Protein AF-0000000077139829 (afdb_homodimer)

Nearest PDB structures (foldseek):
  1n5b-assembly2_C  TM=6.676E-01  e=3.998E-04  Yersinia enterocolitica
  1n5b-assembly1_A  TM=7.049E-01  e=7.240E-04  Yersinia enterocolitica
  1n5b-assembly3_B  TM=7.142E-01  e=1.391E-03  Yersinia enterocolitica
  1jya-assembly1_A  TM=6.668E-01  e=1.476E-03  Yersinia pseudotuberculosis
  6jnp-assembly1_E-2  TM=7.150E-01  e=3.598E-03  Pseudomonas aeruginosa

pLDDT: mean 88.35, std 18.53, range [31.77, 98.81]

Radius of gyration: 21.63 Å; Cα contacts (8 Å, |Δi|>4): 477; chains: 2; bounding box: 47×79×74 Å

InterPro domains:
  IPR019660 Putative sensory transduction regulator YbjN [PF10722] (28-136)

Organism: Leptospira biflexa serovar Patoc (strain Patoc 1 / ATCC 23582 / Paris) (NCBI:txid456481)

Secondary structure (DSSP, 8-state):
-----------------PPPBSS--HHHHHHHHHHTTPEEEEEETTEEEEEETTEEEEEEESTTSEEEEEEEE----S-HHHHHHHHHHH-SS-EEEE-TTS-EEEEEEEE-TT-B-HHHHHHHHHHHHHHHHHHHHHHHH--/-----------------PPPBSS--HHHHHHHHHHTTPEEEEEETTEEEEEETTEEEEEEESTTSEEEEEEEE----S-HHHHHHHHHHH-SS-EEEE-TTS-EEEEEEEE-TT-B-HHHHHHHHHHHHHHHHHHHHHHHH--

Foldseek 3Di:
DDPPDPPPPPPCPPPPPFDWDLFDDPVLLVVLCVVVPKAFDDDDDQWTWIDDDHFIWIWGDDRRQKIKIKGWDDAPDPPQQVLQVVCVVPDPQWGWDQDPVRIIMIMGMDGANVIDGSVRSSVSSVVVVVVVVVSVVSRVPPD/DDPPPPPPPPPCPPPPDFDWDLFDDPVLLVVLCVVVPKAFDDDDDQWTWIDDDHFIWIWGDDRRQKIKIKGWDDAPDDPQQVLQVVCVVPDPQWGWDQDPVRIIMIMGMDGANVIDGSVRSSVSSVVVVVVVVVSVVSRVPPD

Sequence (286 aa):
MSAQSPKGKESESASKSATLHHKVEKNLIKKLLVELGYQIISDEDKLLIVSYQDFRVGLVSGNDTSIQFYSSFNTDKKNKMELANKWNQKMRYSRSYMDAEGRLVLESDFDYSGGVSEEAIKEFLQKFQI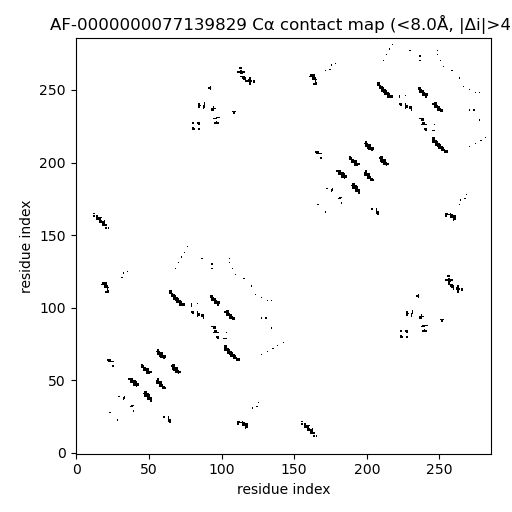LNSQFSTLLILAEMSAQSPKGKESESASKSATLHHKVEKNLIKKLLVELGYQIISDEDKLLIVSYQDFRVGLVSGNDTSIQFYSSFNTDKKNKMELANKWNQKMRYSRSYMDAEGRLVLESDFDYSGGVSEEAIKEFLQKFQILNSQFSTLLILAE

Solvent-accessible surface area (backbone atoms only — not comparable to full-atom values): 15971 Å² total; per-residue (Å²): 137,83,82,77,74,79,78,74,77,71,79,67,81,65,59,55,84,48,70,38,35,48,59,56,55,67,66,57,54,50,51,54,39,45,75,72,60,37,43,83,75,43,81,50,96,52,37,33,34,32,32,47,91,95,42,67,35,37,38,35,51,50,90,37,27,28,41,32,44,42,34,73,40,89,66,89,66,84,59,49,60,58,51,20,29,52,46,36,69,72,44,82,72,42,30,35,19,52,49,96,86,66,34,43,32,43,34,34,64,46,79,25,64,44,31,32,28,68,54,30,52,48,50,52,56,52,49,47,54,53,50,53,52,51,50,53,50,47,65,70,67,56,129,138,84,81,79,72,81,78,73,79,71,78,68,81,67,59,56,83,49,67,38,34,48,59,57,57,68,66,58,53,51,52,52,39,45,75,73,60,38,43,84,75,45,80,51,96,52,39,35,33,32,32,45,91,93,41,66,35,39,39,35,49,50,89,35,27,28,41,34,42,41,32,75,42,89,65,90,65,85,60,50,61,57,51,21,29,51,46,36,69,71,44,80,70,43,29,36,21,55,49,97,85,64,33,42,35,44,34,35,64,46,79,25,65,42,29,30,28,68,55,30,51,48,50,52,58,51,49,48,53,53,50,53,52,51,50,53,49,48,66,69,68,56,130

Structure (mmCIF, N/CA/C/O backbone):
data_AF-0000000077139829-model_v1
#
loop_
_entity.id
_entity.type
_entity.pdbx_description
1 polymer 'Bacterial sensory transduction regulator'
#
loop_
_atom_site.group_PDB
_atom_site.id
_atom_site.type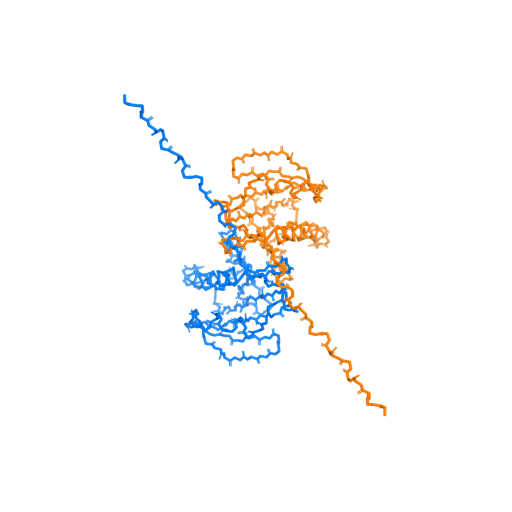_symbol
_atom_site.label_atom_id
_atom_site.label_alt_id
_atom_site.label_comp_id
_atom_site.label_asym_id
_atom_site.label_entity_id
_atom_site.label_seq_id
_atom_site.pdbx_PDB_ins_code
_atom_site.Cartn_x
_atom_site.Cartn_y
_atom_site.Cartn_z
_atom_site.occupancy
_atom_site.B_iso_or_equiv
_atom_site.auth_seq_id
_atom_site.auth_comp_id
_atom_site.auth_asym_id
_atom_site.auth_atom_id
_atom_site.pdbx_PDB_model_num
ATOM 1 N N . MET A 1 1 ? 11 55.531 -20.484 1 31.77 1 MET A N 1
ATOM 2 C CA . MET A 1 1 ? 9.859 54.906 -19.812 1 31.77 1 MET A CA 1
ATOM 3 C C . MET A 1 1 ? 10.164 53.469 -19.469 1 31.77 1 MET A C 1
ATOM 5 O O . MET A 1 1 ? 10.398 52.656 -20.359 1 31.77 1 MET A O 1
ATOM 9 N N . SER A 1 2 ? 10.789 53.125 -18.297 1 35.03 2 SER A N 1
ATOM 10 C CA . SER A 1 2 ? 11.523 51.969 -17.766 1 35.03 2 SER A CA 1
ATOM 11 C C . SER A 1 2 ? 10.586 50.812 -17.5 1 35.03 2 SER A C 1
ATOM 13 O O . SER A 1 2 ? 9.609 50.969 -16.766 1 35.03 2 SER A O 1
ATOM 15 N N . ALA A 1 3 ? 10.422 49.844 -18.438 1 43.09 3 ALA A N 1
ATOM 16 C CA . ALA A 1 3 ? 9.57 48.656 -18.391 1 43.09 3 ALA A CA 1
ATOM 17 C C . ALA A 1 3 ? 9.828 47.844 -17.141 1 43.09 3 ALA A C 1
ATOM 19 O O . ALA A 1 3 ? 10.969 47.438 -16.875 1 43.09 3 ALA A O 1
ATOM 20 N N . GLN A 1 4 ? 9.133 48.094 -15.945 1 37.88 4 GLN A N 1
ATOM 21 C CA . GLN A 1 4 ? 9.211 47.344 -14.688 1 37.88 4 GLN A CA 1
ATOM 22 C C . GLN A 1 4 ? 8.906 45.875 -14.898 1 37.88 4 GLN A C 1
ATOM 24 O O . GLN A 1 4 ? 7.918 45.5 -15.547 1 37.88 4 GLN A O 1
ATOM 29 N N . SER A 1 5 ? 9.961 45.031 -14.891 1 40.59 5 SER A N 1
ATOM 30 C CA . SER A 1 5 ? 10 43.594 -15.102 1 40.59 5 SER A CA 1
ATOM 31 C C . SER A 1 5 ? 8.984 42.875 -14.219 1 40.59 5 SER A C 1
ATOM 33 O O . SER A 1 5 ? 8.898 43.156 -13.016 1 40.59 5 SER A O 1
ATOM 35 N N . PRO A 1 6 ? 7.902 42.25 -14.797 1 37.91 6 PRO A N 1
ATOM 36 C CA . PRO A 1 6 ? 6.891 41.531 -14.016 1 37.91 6 PRO A CA 1
ATOM 37 C C . PRO A 1 6 ? 7.5 40.594 -12.977 1 37.91 6 PRO A C 1
ATOM 39 O O . PRO A 1 6 ? 8.508 39.938 -13.258 1 37.91 6 PRO A O 1
ATOM 42 N N . LYS A 1 7 ? 7.551 40.969 -11.656 1 39.19 7 LYS A N 1
ATOM 43 C CA . LYS A 1 7 ? 7.848 40.156 -10.477 1 39.19 7 LYS A CA 1
ATOM 44 C C . LYS A 1 7 ? 7.25 38.75 -10.602 1 39.19 7 LYS A C 1
ATOM 46 O O . LYS A 1 7 ? 6.062 38.625 -10.898 1 39.19 7 LYS A O 1
ATOM 51 N N . GLY A 1 8 ? 7.988 37.812 -11.102 1 32.66 8 GLY A N 1
ATOM 52 C CA . GLY A 1 8 ? 7.742 36.375 -11.18 1 32.66 8 GLY A CA 1
ATOM 53 C C . GLY A 1 8 ? 7.035 35.844 -9.953 1 32.66 8 GLY A C 1
ATOM 54 O O . GLY A 1 8 ? 7.441 36.094 -8.82 1 32.66 8 GLY A O 1
ATOM 55 N N . LYS A 1 9 ? 5.727 35.656 -10 1 34.84 9 LYS A N 1
ATOM 56 C CA . LYS A 1 9 ? 4.859 35 -9.016 1 34.84 9 LYS A CA 1
ATOM 57 C C . LYS A 1 9 ? 5.539 33.812 -8.391 1 34.84 9 LYS A C 1
ATOM 59 O O . LYS A 1 9 ? 5.895 32.844 -9.086 1 34.84 9 LYS A O 1
ATOM 64 N N . GLU A 1 10 ? 6.484 33.938 -7.395 1 34.75 10 GLU A N 1
ATOM 65 C CA . GLU A 1 10 ? 6.977 32.875 -6.527 1 34.75 10 GLU A CA 1
ATOM 66 C C . GLU A 1 10 ? 5.875 31.859 -6.223 1 34.75 10 GLU A C 1
ATOM 68 O O . GLU A 1 10 ? 4.777 32.25 -5.801 1 34.75 10 GLU A O 1
ATOM 73 N N . SER A 1 11 ? 5.613 30.906 -7.09 1 36.38 11 SER A N 1
ATOM 74 C CA . SER A 1 11 ? 4.789 29.734 -6.797 1 36.38 11 SER A CA 1
ATOM 75 C C . SER A 1 11 ? 4.801 29.406 -5.309 1 36.38 11 SER A C 1
ATOM 77 O O . SER A 1 11 ? 5.852 29.078 -4.746 1 36.38 11 SER A O 1
ATOM 79 N N . GLU A 1 12 ? 4.219 30.172 -4.418 1 35.12 12 GLU A N 1
ATOM 80 C CA . GLU A 1 12 ? 4 30.031 -2.982 1 35.12 12 GLU A CA 1
ATOM 81 C C . GLU A 1 12 ? 3.805 28.562 -2.598 1 35.12 12 GLU A C 1
ATOM 83 O O . GLU A 1 12 ? 2.85 27.922 -3.041 1 35.12 12 GLU A O 1
ATOM 88 N N . SER A 1 13 ? 4.754 27.672 -2.66 1 40.97 13 SER A N 1
ATOM 89 C CA . SER A 1 13 ? 4.668 26.453 -1.874 1 40.97 13 SER A CA 1
ATOM 90 C C . SER A 1 13 ? 3.84 26.656 -0.61 1 40.97 13 SER A C 1
ATOM 92 O O . SER A 1 13 ? 4.324 27.234 0.364 1 40.97 13 SER A O 1
ATOM 94 N N . ALA A 1 14 ? 2.646 27.266 -0.622 1 41.62 14 ALA A N 1
ATOM 95 C CA . ALA A 1 14 ? 1.722 27.672 0.429 1 41.62 14 ALA A CA 1
ATOM 96 C C . ALA A 1 14 ? 1.641 26.625 1.535 1 41.62 14 ALA A C 1
ATOM 98 O O . ALA A 1 14 ? 1.3 25.469 1.279 1 41.62 14 ALA A O 1
ATOM 99 N N . SER A 1 15 ? 2.566 26.625 2.506 1 48.28 15 SER A N 1
ATOM 100 C CA . SER A 1 15 ? 2.469 26 3.816 1 48.28 15 SER A CA 1
ATOM 101 C C . SER A 1 15 ? 1.078 26.188 4.418 1 48.28 15 SER A C 1
ATOM 103 O O . SER A 1 15 ? 0.733 27.281 4.867 1 48.28 15 SER A O 1
ATOM 105 N N . LYS A 1 16 ? -0.01 25.891 3.791 1 51.97 16 LYS A N 1
ATOM 106 C CA . LYS A 1 16 ? -1.29 26.031 4.48 1 51.97 16 LYS A CA 1
ATOM 107 C C . LYS A 1 16 ? -1.279 25.297 5.816 1 51.97 16 LYS A C 1
ATOM 109 O O . LYS A 1 16 ? -0.701 24.219 5.926 1 51.97 16 LYS A O 1
ATOM 114 N N . SER A 1 17 ? -1.221 26.031 6.797 1 57.5 17 SER A N 1
ATOM 115 C CA . SER A 1 17 ? -1.386 25.516 8.156 1 57.5 17 SER A CA 1
ATOM 116 C C . SER A 1 17 ? -2.545 24.531 8.227 1 57.5 17 SER A C 1
ATOM 118 O O . SER A 1 17 ? -3.609 24.766 7.656 1 57.5 17 SER A O 1
ATOM 120 N N . ALA A 1 18 ? -2.289 23.234 8.016 1 68.12 18 ALA A N 1
ATOM 121 C CA . ALA A 1 18 ? -3.371 22.281 8.234 1 68.12 18 ALA A CA 1
ATOM 122 C C . ALA A 1 18 ? -3.189 21.531 9.555 1 68.12 18 ALA A C 1
ATOM 124 O O . ALA A 1 18 ? -2.074 21.438 10.07 1 68.12 18 ALA A O 1
ATOM 125 N N . THR A 1 19 ? -4.242 21.375 10.203 1 80.06 19 THR A N 1
ATOM 126 C CA . THR A 1 19 ? -4.238 20.531 11.398 1 80.06 19 THR A CA 1
ATOM 127 C C . THR A 1 19 ? -3.76 19.125 11.062 1 80.06 19 THR A C 1
ATOM 129 O O . THR A 1 19 ? -4.262 18.5 10.117 1 80.06 19 THR A O 1
ATOM 132 N N . LEU A 1 20 ? -2.744 18.688 11.742 1 88.38 20 LEU A N 1
ATOM 133 C CA . LEU A 1 20 ? -2.223 17.344 11.609 1 88.38 20 LEU A CA 1
ATOM 134 C C . LEU A 1 20 ? -2.75 16.438 12.719 1 88.38 20 LEU A C 1
ATOM 136 O O . LEU A 1 20 ? -2.732 16.812 13.891 1 88.38 20 LEU A O 1
ATOM 140 N N . HIS A 1 21 ? -3.258 15.289 12.297 1 90.94 21 HIS A N 1
ATOM 141 C CA . HIS A 1 21 ? -3.709 14.266 13.234 1 90.94 21 HIS A CA 1
ATOM 142 C C . HIS A 1 21 ? -2.695 13.133 13.336 1 90.94 21 HIS A C 1
ATOM 144 O O . HIS A 1 21 ? -2.285 12.562 12.32 1 90.94 21 HIS A O 1
ATOM 150 N N . HIS A 1 22 ? -2.268 12.844 14.508 1 90.31 22 HIS A N 1
ATOM 151 C CA . HIS A 1 22 ? -1.399 11.688 14.703 1 90.31 22 HIS A CA 1
ATOM 152 C C . HIS A 1 22 ? -2.197 10.469 15.156 1 90.31 22 HIS A C 1
ATOM 154 O O . HIS A 1 22 ? -1.705 9.344 15.094 1 90.31 22 HIS A O 1
ATOM 160 N N . LYS A 1 23 ? -3.254 10.75 15.711 1 93.25 23 LYS A N 1
ATOM 161 C CA . LYS A 1 23 ? -4.301 9.773 16 1 93.25 23 LYS A CA 1
ATOM 162 C C . LYS A 1 23 ? -5.641 10.219 15.43 1 93.25 23 LYS A C 1
ATOM 164 O O . LYS A 1 23 ? -6.02 11.391 15.547 1 93.25 23 LYS A O 1
ATOM 169 N N . VAL A 1 24 ? -6.25 9.312 14.758 1 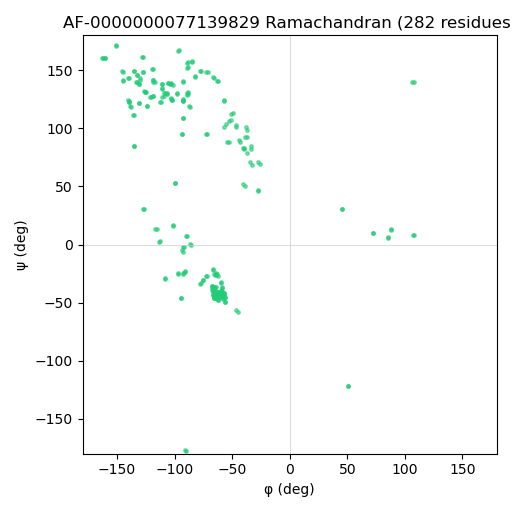95 24 VAL A N 1
ATOM 170 C CA . VAL A 1 24 ? -7.512 9.664 14.117 1 95 24 VAL A CA 1
ATOM 171 C C . VAL A 1 24 ? -8.656 8.922 14.797 1 95 24 VAL A C 1
ATOM 173 O O . VAL A 1 24 ? -8.672 7.691 14.836 1 95 24 VAL A O 1
ATOM 176 N N . GLU A 1 25 ? -9.539 9.664 15.25 1 92.69 25 GLU A N 1
ATOM 177 C CA . GLU A 1 25 ? -10.711 9.062 15.875 1 92.69 25 GLU A CA 1
ATOM 178 C C . GLU A 1 25 ? -11.633 8.422 14.836 1 92.69 25 GLU A C 1
ATOM 180 O O . GLU A 1 25 ? -11.82 8.961 13.75 1 92.69 25 GLU A O 1
ATOM 185 N N . LYS A 1 26 ? -12.258 7.387 15.336 1 94.75 26 LYS A N 1
ATOM 186 C CA . LYS A 1 26 ? -13.156 6.633 14.469 1 94.75 26 LYS A CA 1
ATOM 187 C C . LYS A 1 26 ? -14.281 7.523 13.945 1 94.75 26 LYS A C 1
ATOM 189 O O . LYS A 1 26 ? -14.719 7.371 12.805 1 94.75 26 LYS A O 1
ATOM 194 N N . ASN A 1 27 ? -14.695 8.477 14.719 1 94.94 27 ASN A N 1
ATOM 195 C CA . ASN A 1 27 ? -15.797 9.344 14.328 1 94.94 27 ASN A CA 1
ATOM 196 C C . ASN A 1 27 ? -15.422 10.211 13.125 1 94.94 27 ASN A C 1
ATOM 198 O O . ASN A 1 27 ? -16.266 10.492 12.273 1 94.94 27 ASN A O 1
ATOM 202 N N . LEU A 1 28 ? -14.219 10.625 13.109 1 95.38 28 LEU A N 1
ATOM 203 C CA . LEU A 1 28 ? -13.766 11.398 11.953 1 95.38 28 LEU A CA 1
ATOM 204 C C . LEU A 1 28 ? -13.766 10.539 10.695 1 95.38 28 LEU A C 1
ATOM 206 O O . LEU A 1 28 ? -14.211 10.984 9.633 1 95.38 28 LEU A O 1
ATOM 210 N N . ILE A 1 29 ? -13.312 9.336 10.781 1 97.25 29 ILE A N 1
ATOM 211 C CA . ILE A 1 29 ? -13.281 8.414 9.648 1 97.25 29 ILE A CA 1
ATOM 212 C C . ILE A 1 29 ? -14.695 8.172 9.133 1 97.25 29 ILE A C 1
ATOM 214 O O . ILE A 1 29 ? -14.945 8.227 7.93 1 97.25 29 ILE A O 1
ATOM 218 N N . LYS A 1 30 ? -15.594 7.957 10.062 1 97.56 30 LYS A N 1
ATOM 219 C CA . LYS A 1 30 ? -16.984 7.719 9.695 1 97.56 30 LYS A CA 1
ATOM 220 C C . LYS A 1 30 ? -17.578 8.93 8.977 1 97.56 30 LYS A C 1
ATOM 222 O O . LYS A 1 30 ? -18.266 8.773 7.965 1 97.56 30 LYS A O 1
ATOM 227 N N . LYS A 1 31 ? -17.281 10.055 9.523 1 97.81 31 LYS A N 1
ATOM 228 C CA . LYS A 1 31 ? -17.766 11.273 8.891 1 97.81 31 LYS A CA 1
ATOM 229 C C . LYS A 1 31 ? -17.281 11.383 7.449 1 97.81 31 LYS A C 1
ATOM 231 O O . LYS A 1 31 ? -18.062 11.656 6.539 1 97.81 31 LYS A O 1
ATOM 236 N N . LEU A 1 32 ? -16.016 11.141 7.23 1 97.81 32 LEU A N 1
ATOM 237 C CA . LEU A 1 32 ? -15.422 11.25 5.898 1 97.81 32 LEU A CA 1
ATOM 238 C C . LEU A 1 32 ? -15.977 10.172 4.969 1 97.81 32 LEU A C 1
ATOM 240 O O . LEU A 1 32 ?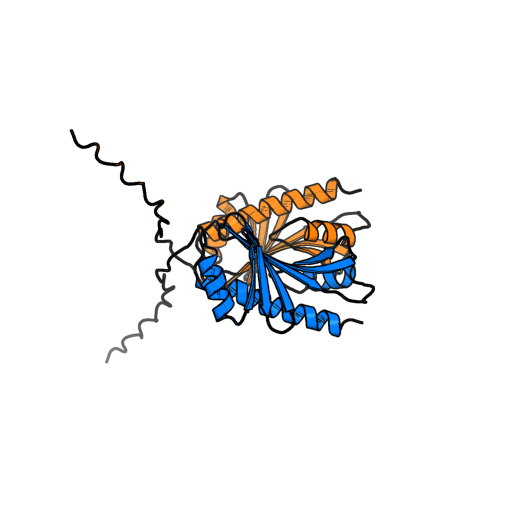 -16.219 10.43 3.787 1 97.81 32 LEU A O 1
ATOM 244 N N . LEU A 1 33 ? -16.234 9 5.492 1 98.25 33 LEU A N 1
ATOM 245 C CA . LEU A 1 33 ? -16.828 7.914 4.715 1 98.25 33 LEU A CA 1
ATOM 246 C C . LEU A 1 33 ? -18.219 8.281 4.234 1 98.25 33 LEU A C 1
ATOM 248 O O . LEU A 1 33 ? -18.547 8.094 3.059 1 98.25 33 LEU A O 1
ATOM 252 N N . VAL A 1 34 ? -19.016 8.828 5.102 1 98.25 34 VAL A N 1
ATOM 253 C CA . VAL A 1 34 ? -20.375 9.203 4.766 1 98.25 34 VAL A CA 1
ATOM 254 C C . VAL A 1 34 ? -20.359 10.328 3.725 1 98.25 34 VAL A C 1
ATOM 256 O O . VAL A 1 34 ? -21.141 10.305 2.77 1 98.25 34 VAL A O 1
ATOM 259 N N . GLU A 1 35 ? -19.469 11.203 3.861 1 98 35 GLU A N 1
ATOM 260 C CA . GLU A 1 35 ? -19.328 12.289 2.898 1 98 35 GLU A CA 1
ATOM 261 C C . GLU A 1 35 ? -18.984 11.758 1.511 1 98 35 GLU A C 1
ATOM 263 O O . GLU A 1 35 ? -19.344 12.367 0.5 1 98 35 GLU A O 1
ATOM 268 N N . LEU A 1 36 ? -18.359 10.625 1.457 1 97.19 36 LEU A N 1
ATOM 269 C CA . LEU A 1 36 ? -17.938 10.055 0.187 1 97.19 36 LEU A CA 1
ATOM 270 C C . LEU A 1 36 ? -18.984 9.094 -0.364 1 97.19 36 LEU A C 1
ATOM 272 O O . LEU A 1 36 ? -18.781 8.5 -1.424 1 97.19 36 LEU A O 1
ATOM 276 N N . GLY A 1 37 ? -20.016 8.852 0.375 1 97.5 37 GLY A N 1
ATOM 277 C CA . GLY A 1 37 ? -21.141 8.078 -0.146 1 97.5 37 GLY A CA 1
ATOM 278 C C . GLY A 1 37 ? -21.219 6.676 0.429 1 97.5 37 GLY A C 1
ATOM 279 O O . GLY A 1 37 ? -22.047 5.871 0.003 1 97.5 37 GLY A O 1
ATOM 280 N N . TYR A 1 38 ? -20.406 6.41 1.397 1 97.88 38 TYR A N 1
ATOM 281 C CA . TYR A 1 38 ? -20.5 5.113 2.055 1 97.88 38 TYR A CA 1
ATOM 282 C C . TYR A 1 38 ? -21.672 5.078 3.025 1 97.88 38 TYR A C 1
ATOM 284 O O . TYR A 1 38 ? -22.016 6.09 3.639 1 97.88 38 TYR A O 1
ATOM 292 N N . GLN A 1 39 ? -22.219 3.922 3.168 1 98.06 39 GLN A N 1
ATOM 293 C CA . GLN A 1 39 ? -23.125 3.619 4.266 1 98.06 39 GLN A CA 1
ATOM 294 C C . GLN A 1 39 ? -22.438 2.787 5.344 1 98.06 39 GLN A C 1
ATOM 296 O O . GLN A 1 39 ? -21.703 1.85 5.031 1 98.06 39 GLN A O 1
ATOM 301 N N . ILE A 1 40 ? -22.703 3.117 6.574 1 98.25 40 ILE A N 1
ATOM 302 C CA . ILE A 1 40 ? -22.141 2.344 7.68 1 98.25 40 ILE A CA 1
ATOM 303 C C . ILE A 1 40 ? -23.078 1.176 8.008 1 98.25 40 ILE A C 1
ATOM 305 O O . ILE A 1 40 ? -24.219 1.38 8.391 1 98.25 40 ILE A O 1
ATOM 309 N N . ILE A 1 41 ? -22.594 -0.017 7.883 1 98.19 41 ILE A N 1
ATOM 310 C CA . ILE A 1 41 ? -23.391 -1.223 8.102 1 98.19 41 ILE A CA 1
ATOM 311 C C . ILE A 1 41 ? -23.203 -1.707 9.539 1 98.19 41 ILE A C 1
ATOM 313 O O . ILE A 1 41 ? -24.172 -2.102 10.195 1 98.19 41 ILE A O 1
ATOM 317 N N . SER A 1 42 ? -21.984 -1.743 9.992 1 97.81 42 SER A N 1
ATOM 318 C CA . SER A 1 42 ? -21.656 -2.137 11.359 1 97.81 42 SER A CA 1
ATOM 319 C C . SER A 1 42 ? -20.469 -1.358 11.898 1 97.81 42 SER A C 1
ATOM 321 O O . SER A 1 42 ? -19.594 -0.951 11.125 1 97.81 42 SER A O 1
ATOM 323 N N . ASP A 1 43 ? -20.422 -1.104 13.164 1 97 43 ASP A N 1
ATOM 324 C CA . ASP A 1 43 ? -19.422 -0.309 13.852 1 97 43 ASP A CA 1
ATOM 325 C C . ASP A 1 43 ? -18.969 -0.998 15.141 1 97 43 ASP A C 1
ATOM 327 O O . ASP A 1 43 ? -19.484 -0.707 16.219 1 97 43 ASP A O 1
ATOM 331 N N . GLU A 1 44 ? -18.047 -1.86 14.961 1 94.75 44 GLU A N 1
ATOM 332 C CA . GLU A 1 44 ? -17.453 -2.531 16.109 1 94.75 44 GLU A CA 1
ATOM 333 C C . GLU A 1 44 ? -16.156 -1.851 16.547 1 94.75 44 GLU A C 1
ATOM 335 O O . GLU A 1 44 ? -15.688 -0.933 15.867 1 94.75 44 GLU A O 1
ATOM 340 N N . ASP A 1 45 ? -15.602 -2.104 17.641 1 91.25 45 ASP A N 1
ATOM 341 C CA . ASP A 1 45 ? -14.469 -1.393 18.234 1 91.25 45 ASP A CA 1
ATOM 342 C C . ASP A 1 45 ? -13.367 -1.162 17.203 1 91.25 45 ASP A C 1
ATOM 344 O O . ASP A 1 45 ? -12.961 -0.022 16.953 1 91.25 45 ASP A O 1
ATOM 348 N N . LYS A 1 46 ? -12.836 -2.07 16.562 1 92.94 46 LYS A N 1
ATOM 349 C CA . LYS A 1 46 ? -11.719 -1.865 15.656 1 92.94 46 LYS A CA 1
ATOM 350 C C . LYS A 1 46 ? -12.102 -2.221 14.219 1 92.94 46 LYS A C 1
ATOM 352 O O . LYS A 1 46 ? -11.242 -2.289 13.344 1 92.94 46 LYS A O 1
ATOM 357 N N . LEU A 1 47 ? -13.445 -2.361 14.047 1 96.69 47 LEU A N 1
ATOM 358 C CA . LEU A 1 47 ? -13.891 -2.797 12.727 1 96.69 47 LEU A CA 1
ATOM 359 C C . LEU A 1 47 ? -15.148 -2.049 12.305 1 96.69 47 LEU A C 1
ATOM 361 O O . LEU A 1 47 ? -16.141 -2.033 13.039 1 96.69 47 LEU A O 1
ATOM 365 N N . LEU A 1 48 ? -15.086 -1.383 11.164 1 97.62 48 LEU A N 1
ATOM 366 C CA . LEU A 1 48 ? -16.25 -0.838 10.469 1 97.62 48 LEU A CA 1
ATOM 367 C C . LEU A 1 48 ? -16.578 -1.663 9.234 1 97.62 48 LEU A C 1
ATOM 369 O O . LEU A 1 48 ? -15.68 -2.051 8.484 1 97.62 48 LEU A O 1
ATOM 373 N N . ILE A 1 49 ? -17.781 -2.023 9.133 1 98.44 49 ILE A N 1
ATOM 374 C CA . ILE A 1 49 ? -18.281 -2.547 7.855 1 98.44 49 ILE A CA 1
ATOM 375 C C . ILE A 1 49 ? -19.078 -1.473 7.133 1 98.44 49 ILE A C 1
ATOM 377 O O . ILE A 1 49 ? -20.031 -0.917 7.691 1 98.44 49 ILE A O 1
ATOM 381 N N . VAL A 1 50 ? -18.656 -1.21 5.926 1 98.25 50 VAL A N 1
ATOM 382 C CA . VAL A 1 50 ? -19.312 -0.154 5.164 1 98.25 50 VAL A CA 1
ATOM 383 C C . VAL A 1 50 ? -19.734 -0.686 3.795 1 98.25 50 VAL A C 1
ATOM 385 O O . VAL A 1 50 ? -19.266 -1.746 3.369 1 98.25 50 VAL A O 1
ATOM 388 N N . SER A 1 51 ? -20.625 0.016 3.211 1 97.69 51 SER A N 1
ATOM 389 C CA . SER A 1 51 ? -21.047 -0.354 1.862 1 97.69 51 SER A CA 1
ATOM 390 C C . SER A 1 51 ? -21.016 0.849 0.925 1 97.69 51 SER A C 1
ATOM 392 O O . SER A 1 51 ? -21.203 1.985 1.356 1 97.69 51 SER A O 1
ATOM 394 N N . TYR A 1 52 ? -20.609 0.588 -0.247 1 95.19 52 TYR A N 1
ATOM 395 C CA . TYR A 1 52 ? -20.641 1.529 -1.361 1 95.19 52 TYR A CA 1
ATOM 396 C C . TYR A 1 52 ? -21.062 0.834 -2.65 1 95.19 52 TYR A C 1
ATOM 398 O O . TYR A 1 52 ? -20.453 -0.161 -3.055 1 95.19 52 TYR A O 1
ATOM 406 N N . GLN A 1 53 ? -22.094 1.354 -3.238 1 91 53 GLN A N 1
ATOM 407 C CA . GLN A 1 53 ? -22.688 0.64 -4.363 1 91 53 GLN A CA 1
ATOM 408 C C . GLN A 1 53 ? -22.969 -0.818 -4.008 1 91 53 GLN A C 1
ATOM 410 O O . GLN A 1 53 ? -23.641 -1.103 -3.014 1 91 53 GLN A O 1
ATOM 415 N N . ASP A 1 54 ? -22.453 -1.743 -4.684 1 88.44 54 ASP A N 1
ATOM 416 C CA . ASP A 1 54 ? -22.734 -3.152 -4.43 1 88.44 54 ASP A CA 1
ATOM 417 C C . ASP A 1 54 ? -21.594 -3.811 -3.656 1 88.44 54 ASP A C 1
ATOM 419 O O . ASP A 1 54 ? -21.547 -5.035 -3.537 1 88.44 54 ASP A O 1
ATOM 423 N N . PHE A 1 55 ? -20.812 -2.975 -3.115 1 93.94 55 PHE A N 1
ATOM 424 C CA . PHE A 1 55 ? -19.672 -3.525 -2.418 1 93.94 55 PHE A CA 1
ATOM 425 C C . PHE A 1 55 ? -19.844 -3.436 -0.908 1 93.94 55 PHE A C 1
ATOM 427 O O . PHE A 1 55 ? -20.391 -2.455 -0.402 1 93.94 55 PHE A O 1
ATOM 434 N N . ARG A 1 56 ? -19.453 -4.461 -0.236 1 95.62 56 ARG A N 1
ATOM 435 C CA . ARG A 1 56 ? -19.281 -4.453 1.212 1 95.62 56 ARG A CA 1
ATOM 436 C C . ARG A 1 56 ? -17.797 -4.547 1.577 1 95.62 56 ARG A C 1
ATOM 438 O O . ARG A 1 56 ? -17.094 -5.465 1.143 1 95.62 56 ARG A O 1
ATOM 445 N N . VAL A 1 57 ? -17.359 -3.627 2.383 1 97.44 57 VAL A N 1
ATOM 446 C CA . VAL A 1 57 ? -15.938 -3.473 2.639 1 97.44 57 VAL A CA 1
ATOM 447 C C . VAL A 1 57 ? -15.688 -3.357 4.141 1 97.44 57 VAL A C 1
ATOM 449 O O . VAL A 1 57 ? -16.469 -2.715 4.855 1 97.44 57 VAL A O 1
ATOM 452 N N . GLY A 1 58 ? -14.625 -4.004 4.566 1 98.06 58 GLY A N 1
ATOM 453 C CA . GLY A 1 58 ? -14.172 -3.805 5.934 1 98.06 58 GLY A CA 1
ATOM 454 C C . GLY A 1 58 ? -13.125 -2.715 6.066 1 98.06 58 GLY A C 1
ATOM 455 O O . GLY A 1 58 ? -12.25 -2.576 5.203 1 98.06 58 GLY A O 1
ATOM 456 N N . LEU A 1 59 ? -13.281 -1.951 7.168 1 98.06 59 LEU A N 1
ATOM 457 C CA . LEU A 1 59 ? -12.258 -0.985 7.547 1 98.06 59 LEU A CA 1
ATOM 458 C C . LEU A 1 59 ? -11.773 -1.233 8.977 1 98.06 59 LEU A C 1
ATOM 460 O O . LEU A 1 59 ? -12.547 -1.081 9.93 1 98.06 59 LEU A O 1
ATOM 464 N N . VAL A 1 60 ? -10.469 -1.521 9.055 1 96.62 60 VAL A N 1
ATOM 465 C CA . VAL A 1 60 ? -9.883 -1.861 10.352 1 96.62 60 VAL A CA 1
ATOM 466 C C . VAL A 1 60 ? -8.984 -0.723 10.828 1 96.62 60 VAL A C 1
ATOM 468 O O . VAL A 1 60 ? -8.156 -0.213 10.062 1 96.62 60 VAL A O 1
ATOM 471 N N . SER A 1 61 ? -9.203 -0.335 12.031 1 93.25 61 SER A N 1
ATOM 472 C CA . SER A 1 61 ? -8.336 0.665 12.648 1 93.25 61 SER A CA 1
ATOM 473 C C . SER A 1 61 ? -7.207 0.008 13.43 1 93.25 61 SER A C 1
ATOM 475 O O . SER A 1 61 ? -7.445 -0.89 14.242 1 93.25 61 SER A O 1
ATOM 477 N N . GLY A 1 62 ? -5.969 0.377 13.086 1 89.38 62 GLY A N 1
ATOM 478 C CA . GLY A 1 62 ? -4.812 -0.04 13.867 1 89.38 62 GLY A CA 1
ATOM 479 C C . GLY A 1 62 ? -4.406 0.974 14.922 1 89.38 62 GLY A C 1
ATOM 480 O O . GLY A 1 62 ? -3.584 1.855 14.656 1 89.38 62 GLY A O 1
ATOM 481 N N . ASN A 1 63 ? -4.852 0.831 16.188 1 85.38 63 ASN A N 1
ATOM 482 C CA . ASN A 1 63 ? -4.531 1.674 17.344 1 85.38 63 ASN A CA 1
ATOM 483 C C . ASN A 1 63 ? -4.629 3.156 16.984 1 85.38 63 ASN A C 1
ATOM 485 O O . ASN A 1 63 ? -3.744 3.939 17.328 1 85.38 63 ASN A O 1
ATOM 489 N N . ASP A 1 64 ? -5.445 3.504 16.109 1 88.5 64 ASP A N 1
ATOM 490 C CA . ASP A 1 64 ? -5.797 4.871 15.742 1 88.5 64 ASP A CA 1
ATOM 491 C C . ASP A 1 64 ? -4.66 5.539 14.969 1 88.5 64 ASP A C 1
ATOM 493 O O . ASP A 1 64 ? -4.676 6.754 14.758 1 88.5 64 ASP A O 1
ATOM 497 N N . THR A 1 65 ? -3.674 4.73 14.586 1 95.19 65 THR A N 1
ATOM 498 C CA . THR A 1 65 ? -2.566 5.332 13.852 1 95.19 65 THR A CA 1
ATOM 499 C C . THR A 1 65 ? -2.529 4.82 12.414 1 95.19 65 THR A C 1
ATOM 501 O O . THR A 1 65 ? -1.625 5.168 11.656 1 95.19 65 THR A O 1
ATOM 504 N N . SER A 1 66 ? -3.512 3.988 12.109 1 97.25 66 SER A N 1
ATOM 505 C CA . SER A 1 66 ? -3.605 3.486 10.742 1 97.25 66 SER A CA 1
ATOM 506 C C . SER A 1 66 ? -4.992 2.918 10.453 1 97.25 66 SER A C 1
ATOM 508 O O . SER A 1 66 ? -5.758 2.637 11.375 1 97.25 66 SER A O 1
ATOM 510 N N . ILE A 1 67 ? -5.285 2.814 9.18 1 97.75 67 ILE A N 1
ATOM 511 C CA . ILE A 1 67 ? -6.504 2.131 8.75 1 97.75 67 ILE A CA 1
ATOM 512 C C . ILE A 1 67 ? -6.191 1.205 7.578 1 97.75 67 ILE A C 1
ATOM 514 O O . ILE A 1 67 ? -5.23 1.43 6.844 1 97.75 67 ILE A O 1
ATOM 518 N N . GLN A 1 68 ? -6.938 0.141 7.516 1 98.12 68 GLN A N 1
ATOM 519 C CA . GLN A 1 68 ? -6.812 -0.859 6.461 1 98.12 68 GLN A CA 1
ATOM 520 C C . GLN A 1 68 ? -8.172 -1.19 5.855 1 98.12 68 GLN A C 1
ATOM 522 O O . GLN A 1 68 ? -9.094 -1.591 6.566 1 98.12 68 GLN A O 1
ATOM 527 N N . PHE A 1 69 ? -8.266 -0.981 4.531 1 98.38 69 PHE A N 1
ATOM 528 C CA . PHE A 1 69 ? -9.422 -1.501 3.809 1 98.38 69 PHE A CA 1
ATOM 529 C C . PHE A 1 69 ? -9.234 -2.975 3.471 1 98.38 69 PHE A C 1
ATOM 531 O O . PHE A 1 69 ? -8.133 -3.396 3.111 1 98.38 69 PHE A O 1
ATOM 538 N N . TYR A 1 70 ? -10.344 -3.691 3.533 1 97.75 70 TYR A N 1
ATOM 539 C CA . T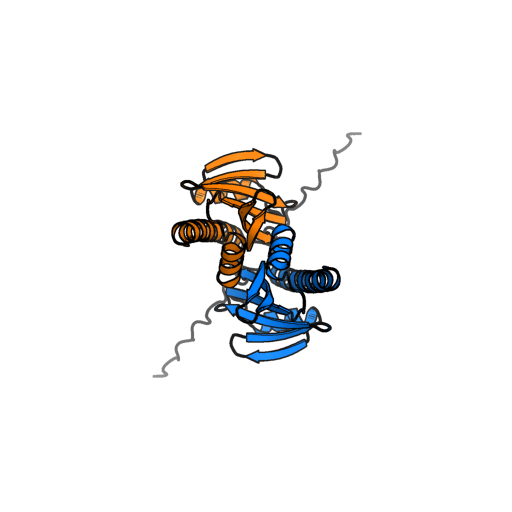YR A 1 70 ? -10.391 -5.102 3.168 1 97.75 70 TYR A CA 1
ATOM 540 C C . TYR A 1 70 ? -11.648 -5.414 2.365 1 97.75 70 TYR A C 1
ATOM 542 O O . TYR A 1 70 ? -12.766 -5.207 2.846 1 97.75 70 TYR A O 1
ATOM 550 N N . SER A 1 71 ? -11.477 -5.863 1.154 1 97.38 71 SER A N 1
ATOM 551 C CA . SER A 1 71 ? -12.578 -6.32 0.307 1 97.38 71 SER A CA 1
ATOM 552 C C . SER A 1 71 ? -12.328 -7.734 -0.207 1 97.38 71 SER A C 1
ATOM 554 O O . SER A 1 71 ? -11.234 -8.039 -0.706 1 97.38 71 SER A O 1
ATOM 556 N N . SER A 1 72 ? -13.297 -8.531 -0.071 1 96.06 72 SER A N 1
ATOM 557 C CA . SER A 1 72 ? -13.219 -9.891 -0.584 1 96.06 72 SER A CA 1
ATOM 558 C C . SER A 1 72 ? -14.156 -10.086 -1.775 1 96.06 72 SER A C 1
ATOM 560 O O . SER A 1 72 ? -15.281 -9.594 -1.771 1 96.06 72 SER A O 1
ATOM 562 N N . PHE A 1 73 ? -13.68 -10.766 -2.758 1 93.94 73 PHE A N 1
ATOM 563 C CA . PHE A 1 73 ? -14.422 -11.031 -3.982 1 93.94 73 PHE A CA 1
ATOM 564 C C . PHE A 1 73 ? -14.578 -12.531 -4.207 1 93.94 73 PHE A C 1
ATOM 566 O O . PHE A 1 73 ? -13.594 -13.273 -4.207 1 93.94 73 PHE A O 1
ATOM 573 N N . ASN A 1 74 ? -15.797 -12.859 -4.383 1 86.12 74 ASN A N 1
ATOM 574 C CA . ASN A 1 74 ? -16.078 -14.242 -4.77 1 86.12 74 ASN A CA 1
ATOM 575 C C . ASN A 1 74 ? -16.156 -14.391 -6.285 1 86.12 74 ASN A C 1
ATOM 577 O O . ASN A 1 74 ? -16.969 -13.742 -6.938 1 86.12 74 ASN A O 1
ATOM 581 N N . THR A 1 75 ? -15.156 -15.039 -6.805 1 88.88 75 THR A N 1
ATOM 582 C CA . THR A 1 75 ? -15.125 -15.25 -8.25 1 88.88 75 THR A CA 1
ATOM 583 C C . THR A 1 75 ? -14.922 -16.719 -8.578 1 88.88 75 THR A C 1
ATOM 585 O O . THR A 1 75 ? -14.297 -17.453 -7.805 1 88.88 75 THR A O 1
ATOM 588 N N . ASP A 1 76 ? -15.516 -17.125 -9.711 1 88 76 ASP A N 1
ATOM 589 C CA . ASP A 1 76 ? -15.383 -18.516 -10.156 1 88 76 ASP A CA 1
ATOM 590 C C . ASP A 1 76 ? -14.164 -18.688 -11.047 1 88 76 ASP A C 1
ATOM 592 O O . ASP A 1 76 ? -13.914 -19.781 -11.555 1 88 76 ASP A O 1
ATOM 596 N N . LYS A 1 77 ? -13.453 -17.641 -11.086 1 90.44 77 LYS A N 1
ATOM 597 C CA . LYS A 1 77 ? -12.242 -17.734 -11.906 1 90.44 77 LYS A CA 1
ATOM 598 C C . LYS A 1 77 ? -11.258 -18.734 -11.305 1 90.44 77 LYS A C 1
ATOM 600 O O . LYS A 1 77 ? -11.102 -18.797 -10.086 1 90.44 77 LYS A O 1
ATOM 605 N N . LYS A 1 78 ? -10.578 -19.453 -12.227 1 89.25 78 LYS A N 1
ATOM 606 C CA . LYS A 1 78 ? -9.664 -20.484 -11.758 1 89.25 78 LYS A CA 1
ATOM 607 C C . LYS A 1 78 ? -8.258 -19.938 -11.57 1 89.25 78 LYS A C 1
ATOM 609 O O . LYS A 1 78 ? -7.484 -20.453 -10.758 1 89.25 78 LYS A O 1
ATOM 614 N N . ASN A 1 79 ? -7.879 -18.859 -12.219 1 93.56 79 ASN A N 1
ATOM 615 C CA . ASN A 1 79 ? -6.527 -18.312 -12.18 1 93.56 79 ASN A CA 1
ATOM 616 C C . ASN A 1 79 ? -6.414 -17.141 -11.219 1 93.56 79 ASN A C 1
ATOM 618 O O . ASN A 1 79 ? -5.887 -16.078 -11.57 1 93.56 79 ASN A O 1
ATOM 622 N N . LYS A 1 80 ? -6.855 -17.375 -9.969 1 95.19 80 LYS A N 1
ATOM 623 C CA . LYS A 1 80 ? -6.977 -16.297 -8.992 1 95.19 80 LYS A CA 1
ATOM 624 C C . LYS A 1 80 ? -5.605 -15.742 -8.609 1 95.19 80 LYS A C 1
ATOM 626 O O . LYS A 1 80 ? -5.426 -14.523 -8.516 1 95.19 80 LYS A O 1
ATOM 631 N N . MET A 1 81 ? -4.648 -16.594 -8.453 1 95.06 81 MET A N 1
ATOM 632 C CA . MET A 1 81 ? -3.316 -16.141 -8.07 1 95.06 81 MET A CA 1
ATOM 633 C C . MET A 1 81 ? -2.686 -15.32 -9.195 1 95.06 81 MET A C 1
ATOM 635 O O . MET A 1 81 ? -1.989 -14.336 -8.945 1 95.06 81 MET A O 1
ATOM 639 N N . GLU A 1 82 ? -2.961 -15.758 -10.398 1 95.62 82 GLU A N 1
ATOM 640 C CA . GLU A 1 82 ? -2.457 -15.008 -11.539 1 95.62 82 GLU A CA 1
ATOM 641 C C . GLU A 1 82 ? -3.117 -13.633 -11.641 1 95.62 82 GLU A C 1
ATOM 643 O O . GLU A 1 82 ? -2.463 -12.648 -11.977 1 95.62 82 GLU A O 1
ATOM 648 N N . LEU A 1 83 ? -4.379 -13.594 -11.344 1 96.88 83 LEU A N 1
ATOM 649 C CA . LEU A 1 83 ? -5.102 -12.328 -11.367 1 96.88 83 LEU A CA 1
ATOM 650 C C . LEU A 1 83 ? -4.574 -11.383 -10.289 1 96.88 83 LEU A C 1
ATOM 652 O O . LEU A 1 83 ? -4.383 -10.195 -10.547 1 96.88 83 LEU A O 1
ATOM 656 N N . ALA A 1 84 ? -4.332 -11.953 -9.125 1 98.06 84 ALA A N 1
ATOM 657 C CA . ALA A 1 84 ? -3.748 -11.148 -8.055 1 98.06 84 ALA A CA 1
ATOM 658 C C . ALA A 1 84 ? -2.367 -10.633 -8.445 1 98.06 84 ALA A C 1
ATOM 660 O O . ALA A 1 84 ? -2.045 -9.469 -8.211 1 98.06 84 ALA A O 1
ATOM 661 N N . ASN A 1 85 ? -1.588 -11.5 -9.062 1 98 85 ASN A N 1
ATOM 662 C CA . ASN A 1 85 ? -0.25 -11.109 -9.5 1 98 85 ASN A CA 1
ATOM 663 C C . ASN A 1 85 ? -0.301 -9.992 -10.539 1 98 85 ASN A C 1
ATOM 665 O O . ASN A 1 85 ? 0.453 -9.023 -10.453 1 98 85 ASN A O 1
ATOM 669 N N . LYS A 1 86 ? -1.199 -10.117 -11.445 1 96.69 86 LYS A N 1
ATOM 670 C CA . LYS A 1 86 ? -1.357 -9.094 -12.477 1 96.69 86 LYS A CA 1
ATOM 671 C C . LYS A 1 86 ? -1.777 -7.762 -11.867 1 96.69 86 LYS A C 1
ATOM 673 O O . LYS A 1 86 ? -1.256 -6.711 -12.242 1 96.69 86 LYS A O 1
ATOM 678 N N . TRP A 1 87 ? -2.695 -7.82 -11.008 1 98.25 87 TRP A N 1
ATOM 679 C CA . TRP A 1 87 ? -3.127 -6.609 -10.32 1 98.25 87 TRP A CA 1
ATOM 680 C C . TRP A 1 87 ? -1.954 -5.938 -9.617 1 98.25 87 TRP A C 1
ATOM 682 O O . TRP A 1 87 ? -1.737 -4.73 -9.766 1 98.25 87 TRP A O 1
ATOM 692 N N . ASN A 1 88 ? -1.191 -6.754 -8.844 1 98.69 88 ASN A N 1
ATOM 693 C CA . ASN A 1 88 ? -0.096 -6.227 -8.039 1 98.69 88 ASN A CA 1
ATOM 694 C C . ASN A 1 88 ? 1.014 -5.645 -8.906 1 98.69 88 ASN A C 1
ATOM 696 O O . ASN A 1 88 ? 1.715 -4.723 -8.492 1 98.69 88 ASN A O 1
ATOM 700 N N . GLN A 1 89 ? 1.093 -6.145 -10.094 1 97.75 89 GLN A N 1
ATOM 701 C CA . GLN A 1 89 ? 2.08 -5.645 -11.047 1 97.75 89 GLN A CA 1
ATOM 702 C C . GLN A 1 89 ? 1.67 -4.285 -11.609 1 97.75 89 GLN A C 1
ATOM 704 O O . GLN A 1 89 ? 2.521 -3.432 -11.859 1 97.75 89 GLN A O 1
ATOM 709 N N . LYS A 1 90 ? 0.418 -4.047 -11.703 1 97.44 90 LYS A N 1
ATOM 710 C CA . LYS A 1 90 ? -0.041 -2.916 -12.508 1 97.44 90 LYS A CA 1
ATOM 711 C C . LYS A 1 90 ? -0.564 -1.789 -11.625 1 97.44 90 LYS A C 1
ATOM 713 O O . LYS A 1 90 ? -0.485 -0.615 -11.992 1 97.44 90 LYS A O 1
ATOM 718 N N . MET A 1 91 ? -1.087 -2.166 -10.469 1 98.06 91 MET A N 1
ATOM 719 C CA . MET A 1 91 ? -1.837 -1.165 -9.719 1 98.06 91 MET A CA 1
ATOM 720 C C . MET A 1 91 ? -1.094 -0.77 -8.445 1 98.06 91 MET A C 1
ATOM 722 O O . MET A 1 91 ? -0.629 -1.634 -7.699 1 98.06 91 MET A O 1
ATOM 726 N N . ARG A 1 92 ? -1.039 0.577 -8.234 1 98.06 92 ARG A N 1
ATOM 727 C CA . ARG A 1 92 ? -0.461 1.131 -7.016 1 98.06 92 ARG A CA 1
ATOM 728 C C . ARG A 1 92 ? -1.514 1.253 -5.918 1 98.06 92 ARG A C 1
ATOM 730 O O . ARG A 1 92 ? -2.713 1.274 -6.199 1 98.06 92 ARG A O 1
ATOM 737 N N . TYR A 1 93 ? -1.054 1.282 -4.637 1 98.5 93 TYR A N 1
ATOM 738 C CA . TYR A 1 93 ? -1.792 1.753 -3.471 1 98.5 93 TYR A CA 1
ATOM 739 C C . TYR A 1 93 ? -2.664 0.646 -2.895 1 98.5 93 TYR A C 1
ATOM 741 O O . TYR A 1 93 ? -3.434 0.876 -1.959 1 98.5 93 TYR A O 1
ATOM 749 N N . SER A 1 94 ? -2.523 -0.549 -3.461 1 98.81 94 SER A N 1
ATOM 750 C CA . SER A 1 94 ? -3.232 -1.706 -2.924 1 98.81 94 SER A CA 1
ATOM 751 C C . SER A 1 94 ? -2.457 -2.994 -3.18 1 98.81 94 SER A C 1
ATOM 753 O O . SER A 1 94 ? -1.442 -2.988 -3.879 1 98.81 94 SER A O 1
ATOM 755 N N . ARG A 1 95 ? -2.938 -4.062 -2.564 1 98.81 95 ARG A N 1
ATOM 756 C CA . ARG A 1 95 ? -2.416 -5.398 -2.836 1 98.81 95 ARG A CA 1
ATOM 757 C C . ARG A 1 95 ? -3.539 -6.426 -2.889 1 98.81 95 ARG A C 1
ATOM 759 O O . ARG A 1 95 ? -4.504 -6.34 -2.123 1 98.81 95 ARG A O 1
ATOM 766 N N . SER A 1 96 ? -3.395 -7.332 -3.742 1 98.81 96 SER A N 1
ATOM 767 C CA . SER A 1 96 ? -4.355 -8.422 -3.869 1 98.81 96 SER A CA 1
ATOM 768 C C . SER A 1 96 ? -3.693 -9.773 -3.611 1 98.81 96 SER A C 1
ATOM 770 O O . SER A 1 96 ? -2.498 -9.945 -3.857 1 98.81 96 SER A O 1
ATOM 772 N N . TYR A 1 97 ? -4.492 -10.672 -3.127 1 98.62 97 TYR A N 1
ATOM 773 C CA . TYR A 1 97 ? -4.031 -12.039 -2.875 1 98.62 97 TYR A CA 1
ATOM 774 C C . TYR A 1 97 ? -5.207 -13 -2.781 1 98.62 97 TYR A C 1
ATOM 776 O O . TYR A 1 97 ? -6.359 -12.578 -2.664 1 98.62 97 TYR A O 1
ATOM 784 N N . MET A 1 98 ? -4.895 -14.203 -2.953 1 97.62 98 MET A N 1
ATOM 785 C CA . MET A 1 98 ? -5.863 -15.266 -2.682 1 97.62 98 MET A CA 1
ATOM 786 C C . MET A 1 98 ? -5.785 -15.719 -1.228 1 97.62 98 MET A C 1
ATOM 788 O O . MET A 1 98 ? -4.707 -16.047 -0.735 1 97.62 98 MET A O 1
ATOM 792 N N . ASP A 1 99 ? -6.91 -15.75 -0.548 1 96.38 99 ASP A N 1
ATOM 793 C CA . ASP A 1 99 ? -6.875 -16.141 0.857 1 96.38 99 ASP A CA 1
ATOM 794 C C . ASP A 1 99 ? -7.055 -17.656 1.013 1 96.38 99 ASP A C 1
ATOM 796 O O . ASP A 1 99 ? -7.082 -18.375 0.021 1 96.38 99 ASP A O 1
ATOM 800 N N . ALA A 1 100 ? -7.098 -18.141 2.242 1 93.5 100 ALA A N 1
ATOM 801 C CA . ALA A 1 100 ? -7.113 -19.562 2.543 1 93.5 100 ALA A CA 1
ATOM 802 C C . ALA A 1 100 ? -8.406 -20.219 2.059 1 93.5 100 ALA A C 1
ATOM 804 O O . ALA A 1 100 ? -8.453 -21.422 1.834 1 93.5 100 ALA A O 1
ATOM 805 N N . GLU A 1 101 ? -9.469 -19.453 1.868 1 93.25 101 GLU A N 1
ATOM 806 C CA . GLU A 1 101 ? -10.758 -19.969 1.41 1 93.25 101 GLU A CA 1
ATOM 807 C C . GLU A 1 101 ? -10.867 -19.906 -0.11 1 93.25 101 GLU A C 1
ATOM 809 O O . GLU A 1 101 ? -11.898 -20.266 -0.679 1 93.25 101 GLU A O 1
ATOM 814 N N . GLY A 1 102 ? -9.852 -19.375 -0.708 1 92.75 102 GLY A N 1
ATOM 815 C CA . GLY A 1 102 ? -9.828 -19.312 -2.16 1 92.75 102 GLY A CA 1
ATOM 816 C C . GLY A 1 102 ? -10.484 -18.062 -2.717 1 92.75 102 GLY A C 1
ATOM 817 O O . GLY A 1 102 ? -10.758 -17.984 -3.916 1 92.75 102 GLY A O 1
ATOM 818 N N . ARG A 1 103 ? -10.719 -17.156 -1.901 1 95.31 103 ARG A N 1
ATOM 819 C CA . ARG A 1 103 ? -11.273 -15.883 -2.363 1 95.31 103 ARG A CA 1
ATOM 820 C C . ARG A 1 103 ? -10.172 -14.906 -2.74 1 95.31 103 ARG A C 1
ATOM 822 O O . ARG A 1 103 ? -9.055 -14.992 -2.221 1 95.31 103 ARG A O 1
ATOM 829 N N . LEU A 1 104 ? -10.508 -14.008 -3.666 1 97.31 104 LEU A N 1
ATOM 830 C CA . LEU A 1 104 ? -9.602 -12.906 -3.984 1 97.31 104 LEU A CA 1
ATOM 831 C C . LEU A 1 104 ? -9.867 -11.711 -3.084 1 97.31 104 LEU A C 1
ATOM 833 O O . LEU A 1 104 ? -11.016 -11.281 -2.936 1 97.31 104 LEU A O 1
ATOM 837 N N . VAL A 1 105 ? -8.797 -11.234 -2.555 1 98.12 105 VAL A N 1
ATOM 838 C CA . VAL A 1 105 ? -8.891 -10.148 -1.59 1 98.12 105 VAL A CA 1
ATOM 839 C C . VAL A 1 105 ? -8.148 -8.922 -2.121 1 98.12 105 VAL A C 1
ATOM 841 O O . VAL A 1 105 ? -7.113 -9.047 -2.775 1 98.12 105 VAL A O 1
ATOM 844 N N . LEU A 1 106 ? -8.727 -7.77 -1.912 1 98.69 106 LEU A N 1
ATOM 845 C CA . LEU A 1 106 ? -8.086 -6.48 -2.164 1 98.69 106 LEU A CA 1
ATOM 846 C C . LEU A 1 106 ? -7.969 -5.672 -0.878 1 98.69 106 LEU A C 1
ATOM 848 O O . LEU A 1 106 ? -8.961 -5.469 -0.177 1 98.69 106 LEU A O 1
ATOM 852 N N . GLU A 1 107 ? -6.695 -5.203 -0.59 1 98.75 107 GLU A N 1
ATOM 853 C CA . GLU A 1 107 ? -6.469 -4.426 0.625 1 98.75 107 GLU A CA 1
ATOM 854 C C . GLU A 1 107 ? -5.66 -3.168 0.331 1 98.75 107 GLU A C 1
ATOM 856 O O . GLU A 1 107 ? -4.848 -3.146 -0.595 1 98.75 107 GLU A O 1
ATOM 861 N N . SER A 1 108 ? -5.941 -2.145 1.029 1 98.69 108 SER A N 1
ATOM 862 C CA . SER A 1 108 ? -5.164 -0.91 1.058 1 98.69 108 SER A CA 1
ATOM 863 C C . SER A 1 108 ? -4.887 -0.464 2.488 1 98.69 108 SER A C 1
ATOM 865 O O . SER A 1 108 ? -5.766 -0.537 3.35 1 98.69 108 SER A O 1
ATOM 867 N N . ASP A 1 109 ? -3.664 -0.007 2.75 1 98.44 109 ASP A N 1
ATOM 868 C CA . ASP A 1 109 ? -3.219 0.405 4.078 1 98.44 109 ASP A CA 1
ATOM 869 C C . ASP A 1 109 ? -2.816 1.879 4.09 1 98.44 109 ASP A C 1
ATOM 871 O O . ASP A 1 109 ? -2.211 2.369 3.133 1 98.44 109 ASP A O 1
ATOM 875 N N . PHE A 1 110 ? -3.152 2.477 5.156 1 97.88 110 PHE A N 1
ATOM 876 C CA . PHE A 1 110 ? -2.734 3.863 5.32 1 97.88 110 PHE A CA 1
ATOM 877 C C . PHE A 1 110 ? -2.207 4.105 6.73 1 97.88 110 PHE A C 1
ATOM 879 O O . PHE A 1 110 ? -2.965 4.047 7.703 1 97.88 110 PHE A O 1
ATOM 886 N N . ASP A 1 111 ? -0.897 4.352 6.809 1 97 111 ASP A N 1
ATOM 887 C CA . ASP A 1 111 ? -0.23 4.699 8.055 1 97 111 ASP A CA 1
ATOM 888 C C . ASP A 1 111 ? -0.168 6.215 8.242 1 97 111 ASP A C 1
ATOM 890 O O . ASP A 1 111 ? 0.357 6.93 7.387 1 97 111 ASP A O 1
ATOM 894 N N . TYR A 1 112 ? -0.677 6.656 9.297 1 94.94 112 TYR A N 1
ATOM 895 C CA . TYR A 1 112 ? -0.611 8.102 9.508 1 94.94 112 TYR A CA 1
ATOM 896 C C . TYR A 1 112 ? 0 8.43 10.859 1 94.94 112 TYR A C 1
ATOM 898 O O . TYR A 1 112 ? -0.32 9.461 11.461 1 94.94 112 TYR A O 1
ATOM 906 N N . SER A 1 113 ? 0.913 7.559 11.344 1 92.75 113 SER A N 1
ATOM 907 C CA . SER A 1 113 ? 1.618 7.75 12.609 1 92.75 113 SER A CA 1
ATOM 908 C C . SER A 1 113 ? 2.502 8.992 12.562 1 92.75 113 SER A C 1
ATOM 910 O O . SER A 1 113 ? 2.797 9.586 13.602 1 92.75 113 SER A O 1
ATOM 912 N N . GLY A 1 114 ? 2.906 9.383 11.367 1 91.38 114 GLY A N 1
ATOM 913 C CA . GLY A 1 114 ? 3.738 10.57 11.219 1 91.38 114 GLY A CA 1
ATOM 914 C C . GLY A 1 114 ? 2.938 11.852 11.125 1 91.38 114 GLY A C 1
ATOM 915 O O . GLY A 1 114 ? 3.508 12.93 10.953 1 91.38 114 GLY A O 1
ATOM 916 N N . GLY A 1 115 ? 1.64 11.711 11.172 1 92.69 115 GLY A N 1
ATOM 917 C CA . GLY A 1 115 ? 0.75 12.844 11 1 92.69 115 GLY A CA 1
ATOM 918 C C . GLY A 1 115 ? 0.024 12.844 9.672 1 92.69 115 GLY A C 1
ATOM 919 O O . GLY A 1 115 ? 0.602 12.477 8.641 1 92.69 115 GLY A O 1
ATOM 920 N N . VAL A 1 116 ? -1.281 13.242 9.82 1 93.62 116 VAL A N 1
ATOM 921 C CA . VAL A 1 116 ? -2.074 13.195 8.602 1 93.62 116 VAL A CA 1
ATOM 922 C C . VAL A 1 116 ? -3.08 14.344 8.594 1 93.62 116 VAL A C 1
ATOM 924 O O . VAL A 1 116 ? -3.625 14.711 9.633 1 93.62 116 VAL A O 1
ATOM 927 N N . SER A 1 117 ? -3.258 14.914 7.453 1 92.62 117 SER A N 1
ATOM 928 C CA . SER A 1 117 ? -4.324 15.891 7.281 1 92.62 117 SER A CA 1
ATOM 929 C C . SER A 1 117 ? -5.652 15.211 6.961 1 92.62 117 SER A C 1
ATOM 931 O O . SER A 1 117 ? -5.676 14.078 6.484 1 92.62 117 SER A O 1
ATOM 933 N N . GLU A 1 118 ? -6.695 15.898 7.23 1 93.12 118 GLU A N 1
ATOM 934 C CA . GLU A 1 118 ? -8.008 15.375 6.863 1 93.12 118 GLU A CA 1
ATOM 935 C C . GLU A 1 118 ? -8.109 15.133 5.359 1 93.12 118 GLU A C 1
ATOM 937 O O . GLU A 1 118 ? -8.695 14.141 4.922 1 93.12 118 GLU A O 1
ATOM 942 N N . GLU A 1 119 ? -7.512 16 4.605 1 94.06 119 GLU A N 1
ATOM 943 C CA . GLU A 1 119 ? -7.516 15.875 3.15 1 94.06 119 GLU A CA 1
ATOM 944 C C . GLU A 1 119 ? -6.801 14.602 2.705 1 94.06 119 GLU A C 1
ATOM 946 O O . GLU A 1 119 ? -7.262 13.914 1.792 1 94.06 119 GLU A O 1
ATOM 951 N N . ALA A 1 120 ? -5.715 14.312 3.359 1 95.06 120 ALA A N 1
ATOM 952 C CA . ALA A 1 120 ? -4.969 13.102 3.027 1 95.06 120 ALA A CA 1
ATOM 953 C C . ALA A 1 120 ? -5.789 11.852 3.322 1 95.06 120 ALA A C 1
ATOM 955 O O . ALA A 1 120 ? -5.746 10.875 2.568 1 95.06 120 ALA A O 1
ATOM 956 N N . ILE A 1 121 ? -6.562 11.891 4.391 1 96.81 121 ILE A N 1
ATOM 957 C CA . ILE A 1 121 ? -7.418 10.766 4.73 1 96.81 121 ILE A CA 1
ATOM 958 C C . ILE A 1 121 ? -8.5 10.594 3.664 1 96.81 121 ILE A C 1
ATOM 960 O O . ILE A 1 121 ? -8.727 9.484 3.176 1 96.81 121 ILE A O 1
ATOM 964 N N . LYS A 1 122 ? -9.078 11.68 3.307 1 96.56 122 LYS A N 1
ATOM 965 C CA . LYS A 1 122 ? -10.125 11.648 2.289 1 96.56 122 LYS A CA 1
ATOM 966 C C . LYS A 1 122 ? -9.602 11.094 0.97 1 96.56 122 LYS A C 1
ATOM 968 O O . LYS A 1 122 ? -10.266 10.289 0.319 1 96.56 122 LYS A O 1
ATOM 973 N N . GLU A 1 123 ? -8.422 11.539 0.583 1 95.75 123 GLU A N 1
ATOM 974 C CA . GLU A 1 123 ? -7.801 11.062 -0.65 1 95.75 123 GLU A CA 1
ATOM 975 C C . GLU A 1 123 ? -7.586 9.555 -0.616 1 95.75 123 GLU A C 1
ATOM 977 O O . GLU A 1 123 ? -7.812 8.867 -1.613 1 95.75 123 GLU A O 1
ATOM 982 N N . PHE A 1 124 ? -7.164 9.07 0.522 1 97.44 124 PHE A N 1
ATOM 983 C CA . PHE A 1 124 ? -6.957 7.637 0.676 1 97.44 124 PHE A CA 1
ATOM 984 C C . PHE A 1 124 ? -8.266 6.879 0.498 1 97.44 124 PHE A C 1
ATOM 986 O O . PHE A 1 124 ? -8.32 5.887 -0.234 1 97.44 124 PHE A O 1
ATOM 993 N N . LEU A 1 125 ? -9.344 7.34 1.16 1 98 1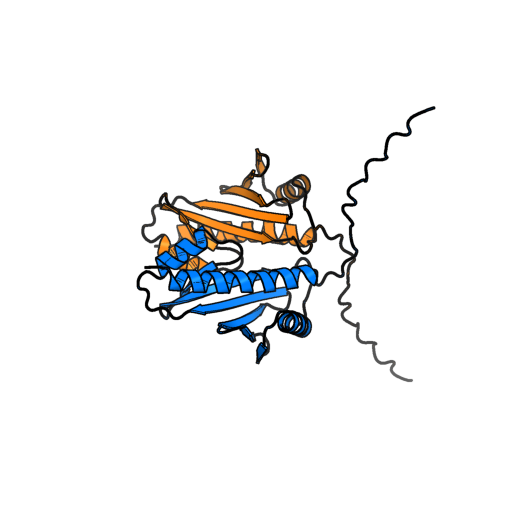25 LEU A N 1
ATOM 994 C CA . LEU A 1 125 ? -10.648 6.691 1.093 1 98 125 LEU A CA 1
ATOM 995 C C . LEU A 1 125 ? -11.188 6.699 -0.335 1 98 125 LEU A C 1
ATOM 997 O O . LEU A 1 125 ? -11.703 5.684 -0.815 1 98 125 LEU A O 1
ATOM 1001 N N . GLN A 1 126 ? -11.023 7.785 -1.027 1 97.25 126 GLN A N 1
ATOM 1002 C CA . GLN A 1 126 ? -11.469 7.914 -2.41 1 97.25 126 GLN A CA 1
ATOM 1003 C C . GLN A 1 126 ? -10.672 6.996 -3.334 1 97.25 126 GLN A C 1
ATOM 1005 O O . GLN A 1 126 ? -11.234 6.383 -4.242 1 97.25 126 GLN A O 1
ATOM 1010 N N . LYS A 1 127 ? -9.422 6.98 -3.113 1 97.56 127 LYS A N 1
ATOM 1011 C CA . LYS A 1 127 ? -8.57 6.129 -3.934 1 97.56 127 LYS A CA 1
ATOM 1012 C C . LYS A 1 127 ? -8.984 4.664 -3.824 1 97.56 127 LYS A C 1
ATOM 1014 O O . LYS A 1 127 ? -9.016 3.945 -4.824 1 97.56 127 LYS A O 1
ATOM 1019 N N . PHE A 1 128 ? -9.328 4.238 -2.646 1 97.88 128 PHE A N 1
ATOM 1020 C CA . PHE A 1 128 ? -9.727 2.846 -2.496 1 97.88 128 PHE A CA 1
ATOM 1021 C C . PHE A 1 128 ? -11.031 2.576 -3.242 1 97.88 128 PHE A C 1
ATOM 1023 O O . PHE A 1 128 ? -11.219 1.493 -3.801 1 97.88 128 PHE A O 1
ATOM 1030 N N . GLN A 1 129 ? -11.922 3.531 -3.24 1 96.69 129 GLN A N 1
ATOM 1031 C CA . GLN A 1 129 ? -13.156 3.379 -4.012 1 96.69 129 GLN A CA 1
ATOM 1032 C C . GLN A 1 129 ? -12.852 3.096 -5.48 1 96.69 129 GLN A C 1
ATOM 1034 O O . GLN A 1 129 ? -13.438 2.189 -6.078 1 96.69 129 GLN A O 1
ATOM 1039 N N . ILE A 1 130 ? -11.969 3.848 -5.961 1 96.81 130 ILE A N 1
ATOM 1040 C CA . ILE A 1 130 ? -11.586 3.709 -7.359 1 96.81 130 ILE A CA 1
ATOM 1041 C C . ILE A 1 130 ? -10.93 2.35 -7.586 1 96.81 130 ILE A C 1
ATOM 1043 O O . ILE A 1 130 ? -11.273 1.633 -8.523 1 96.81 130 ILE A O 1
ATOM 1047 N N . LEU A 1 131 ? -10.016 1.951 -6.73 1 98.06 131 LEU A N 1
ATOM 1048 C CA . LEU A 1 131 ? -9.297 0.686 -6.844 1 98.06 131 LEU A CA 1
ATOM 1049 C C . LEU A 1 131 ? -10.266 -0.493 -6.754 1 98.06 131 LEU A C 1
ATOM 1051 O O . LEU A 1 131 ? -10.156 -1.448 -7.527 1 98.06 131 LEU A O 1
ATOM 1055 N N . ASN A 1 132 ? -11.188 -0.399 -5.816 1 97.44 132 ASN A N 1
ATOM 1056 C CA . ASN A 1 132 ? -12.18 -1.457 -5.645 1 97.44 132 ASN A CA 1
ATOM 1057 C C . ASN A 1 132 ? -13.023 -1.639 -6.902 1 97.44 132 ASN A C 1
ATOM 1059 O O . ASN A 1 132 ? -13.281 -2.768 -7.324 1 97.44 132 ASN A O 1
ATOM 1063 N N . SER A 1 133 ? -13.453 -0.567 -7.445 1 96 133 SER A N 1
ATOM 1064 C CA . SER A 1 133 ? -14.234 -0.597 -8.672 1 96 133 SER A CA 1
ATOM 1065 C C . SER A 1 133 ? -13.422 -1.163 -9.836 1 96 133 SER A C 1
ATOM 1067 O O . SER A 1 133 ? -13.914 -1.998 -10.594 1 96 133 SER A O 1
ATOM 1069 N N . GLN A 1 134 ? -12.211 -0.783 -9.969 1 96.94 134 GLN A N 1
ATOM 1070 C CA . GLN A 1 134 ? -11.344 -1.272 -11.039 1 96.94 134 GLN A CA 1
ATOM 1071 C C . GLN A 1 134 ? -11.055 -2.762 -10.867 1 96.94 134 GLN A C 1
ATOM 1073 O O . GLN A 1 134 ? -10.977 -3.498 -11.852 1 96.94 134 GLN A O 1
ATOM 1078 N N . PHE A 1 135 ? -10.906 -3.143 -9.656 1 97.5 135 PHE A N 1
ATOM 1079 C CA . PHE A 1 135 ? -10.656 -4.555 -9.391 1 97.5 135 PHE A CA 1
ATOM 1080 C C . PHE A 1 135 ? -11.859 -5.402 -9.797 1 97.5 135 PHE A C 1
ATOM 1082 O O . PHE A 1 135 ? -11.703 -6.457 -10.414 1 97.5 135 PHE A O 1
ATOM 1089 N N . SER A 1 136 ? -13.008 -4.945 -9.438 1 94.69 136 SER A N 1
ATOM 1090 C CA . SER A 1 136 ? -14.242 -5.621 -9.836 1 94.69 136 SER A CA 1
ATOM 1091 C C . SER A 1 136 ? -14.336 -5.738 -11.352 1 94.69 136 SER A C 1
ATOM 1093 O O . SER A 1 136 ? -14.695 -6.793 -11.875 1 94.69 136 SER A O 1
ATOM 1095 N N . THR A 1 137 ? -14.008 -4.676 -12.039 1 94.44 137 THR A N 1
ATOM 1096 C CA . THR A 1 137 ? -14.031 -4.664 -13.492 1 94.44 137 THR A CA 1
ATOM 1097 C C . THR A 1 137 ? -13.031 -5.668 -14.062 1 94.44 137 THR A C 1
ATOM 1099 O O . THR A 1 137 ? -13.336 -6.379 -15.023 1 94.44 137 THR A O 1
ATOM 1102 N N . LEU A 1 138 ? -11.859 -5.695 -13.461 1 93.75 138 LEU A N 1
ATOM 1103 C CA . LEU A 1 138 ? -10.852 -6.664 -13.867 1 93.75 138 LEU A CA 1
ATOM 1104 C C . LEU A 1 138 ? -11.383 -8.086 -13.758 1 93.75 138 LEU A C 1
ATOM 1106 O O . LEU A 1 138 ? -11.18 -8.898 -14.656 1 93.75 138 LEU A O 1
ATOM 1110 N N . LEU A 1 139 ? -12.102 -8.367 -12.703 1 93.19 139 LEU A N 1
ATOM 1111 C CA . LEU A 1 139 ? -12.594 -9.719 -12.461 1 93.19 139 LEU A CA 1
ATOM 1112 C C . LEU A 1 139 ? -13.719 -10.07 -13.43 1 93.19 139 LEU A C 1
ATOM 1114 O O . LEU A 1 139 ? -13.906 -11.242 -13.766 1 93.19 139 LEU A O 1
ATOM 1118 N N . ILE A 1 140 ? -14.414 -9.117 -13.898 1 90.25 140 ILE A N 1
ATOM 1119 C CA . ILE A 1 140 ? -15.5 -9.336 -14.852 1 90.25 140 ILE A CA 1
ATOM 1120 C C . ILE A 1 140 ? -14.922 -9.586 -16.25 1 90.25 140 ILE A C 1
ATOM 1122 O O . ILE A 1 140 ? -15.383 -10.469 -16.969 1 90.25 140 ILE A O 1
ATOM 1126 N N . LEU A 1 141 ? -13.812 -8.93 -16.516 1 88.69 141 LEU A N 1
ATOM 1127 C CA . LEU A 1 141 ? -13.258 -8.945 -17.875 1 88.69 141 LEU A CA 1
ATOM 1128 C C . LEU A 1 141 ? -12.242 -10.07 -18.031 1 88.69 141 LEU A C 1
ATOM 1130 O O . LEU A 1 141 ? -11.953 -10.5 -19.156 1 88.69 141 LEU A O 1
ATOM 1134 N N . ALA A 1 142 ? -11.695 -10.453 -17.016 1 84.25 142 ALA A N 1
ATOM 1135 C CA . ALA A 1 142 ? -10.656 -11.477 -17.094 1 84.25 142 ALA A CA 1
ATOM 1136 C C . ALA A 1 142 ? -11.227 -12.789 -17.625 1 84.25 142 ALA A C 1
ATOM 1138 O O . ALA A 1 142 ? -12.383 -13.125 -17.359 1 84.25 142 ALA A O 1
ATOM 1139 N N . GLU A 1 143 ? -10.461 -13.477 -18.469 1 74.38 143 GLU A N 1
ATOM 1140 C CA . GLU A 1 143 ? -10.859 -14.75 -19.062 1 74.38 143 GLU A CA 1
ATOM 1141 C C . GLU A 1 143 ? -10.508 -15.922 -18.156 1 74.38 143 GLU A C 1
ATOM 1143 O O . GLU A 1 143 ? -9.547 -15.852 -17.391 1 74.38 143 GLU A O 1
ATOM 1148 N N . MET B 1 1 ? -10.812 22.125 54.844 1 31.89 1 MET B N 1
ATOM 1149 C CA . MET B 1 1 ? -9.641 22.125 53.969 1 31.89 1 MET B CA 1
ATOM 1150 C C . MET B 1 1 ? -9.945 21.391 52.688 1 31.89 1 MET B C 1
ATOM 1152 O O . MET B 1 1 ? -10.219 20.188 52.688 1 31.89 1 MET B O 1
ATOM 1156 N N . SER B 1 2 ? -10.523 22.047 51.625 1 33.84 2 SER B N 1
ATOM 1157 C CA . SER B 1 2 ? -11.242 21.672 50.406 1 33.84 2 SER B CA 1
ATOM 1158 C C . SER B 1 2 ? -10.305 21.062 49.375 1 33.84 2 SER B C 1
ATOM 1160 O O . SER B 1 2 ? -9.305 21.672 49 1 33.84 2 SER B O 1
ATOM 1162 N N . ALA B 1 3 ? -10.156 19.75 49.281 1 42.53 3 ALA B N 1
ATOM 1163 C CA . ALA B 1 3 ? -9.312 18.953 48.406 1 42.53 3 ALA B CA 1
ATOM 1164 C C . ALA B 1 3 ? -9.562 19.297 46.938 1 42.53 3 ALA B C 1
ATOM 1166 O O . ALA B 1 3 ? -10.688 19.188 46.438 1 42.53 3 ALA B O 1
ATOM 1167 N N . GLN B 1 4 ? -8.852 20.328 46.312 1 37.44 4 GLN B N 1
ATOM 1168 C CA . GLN B 1 4 ? -8.922 20.734 44.906 1 37.44 4 GLN B CA 1
ATOM 1169 C C . GLN B 1 4 ? -8.594 19.562 43.969 1 37.44 4 GLN B C 1
ATOM 1171 O O . GLN B 1 4 ? -7.586 18.875 44.156 1 37.44 4 GLN B O 1
ATOM 1176 N N . SER B 1 5 ? -9.609 18.953 43.406 1 40.12 5 SER B N 1
ATOM 1177 C CA . SER B 1 5 ? -9.594 17.797 42.5 1 40.12 5 SER B CA 1
ATOM 1178 C C . SER B 1 5 ? -8.594 18 41.375 1 40.12 5 SER B C 1
ATOM 1180 O O . SER B 1 5 ? -8.562 19.047 40.75 1 40.12 5 SER B O 1
ATOM 1182 N N . PRO B 1 6 ? -7.477 17.188 41.312 1 37.31 6 PRO B N 1
ATOM 1183 C CA . PRO B 1 6 ? -6.48 17.312 40.219 1 37.31 6 PRO B CA 1
ATOM 1184 C C . PRO B 1 6 ? -7.113 17.391 38.844 1 37.31 6 PRO B C 1
ATOM 1186 O O . PRO B 1 6 ? -8.086 16.688 38.562 1 37.31 6 PRO B O 1
ATOM 1189 N N . LYS B 1 7 ? -7.219 18.594 38.188 1 38.03 7 LYS B N 1
ATOM 1190 C CA . LYS B 1 7 ? -7.543 18.859 36.781 1 38.03 7 LYS B CA 1
ATOM 1191 C C . LYS B 1 7 ? -6.887 17.844 35.875 1 38.03 7 LYS B C 1
ATOM 1193 O O . LYS B 1 7 ? -5.68 17.609 35.969 1 38.03 7 LYS B O 1
ATOM 1198 N N . GLY B 1 8 ? -7.555 16.766 35.531 1 32.28 8 GLY B N 1
ATOM 1199 C CA . GLY B 1 8 ? -7.238 15.742 34.562 1 32.28 8 GLY B CA 1
ATOM 1200 C C . GLY B 1 8 ? -6.582 16.297 33.312 1 32.28 8 GLY B C 1
ATOM 1201 O O . GLY B 1 8 ? -7.055 17.281 32.75 1 32.28 8 GLY B O 1
ATOM 1202 N N . LYS B 1 9 ? -5.273 16.188 33.188 1 34.44 9 LYS B N 1
ATOM 1203 C CA . LYS B 1 9 ? -4.441 16.531 32.031 1 34.44 9 LYS B CA 1
ATOM 1204 C C . LYS B 1 9 ? -5.113 16.125 30.734 1 34.44 9 LYS B C 1
ATOM 1206 O O . LYS B 1 9 ? -5.418 14.945 30.531 1 34.44 9 LYS B O 1
ATOM 1211 N N . GLU B 1 10 ? -6.07 16.922 30.156 1 33.94 10 GLU B N 1
ATOM 1212 C CA . GLU B 1 10 ? -6.562 16.812 28.797 1 33.94 10 GLU B CA 1
ATOM 1213 C C . GLU B 1 10 ? -5.453 16.359 27.844 1 33.94 10 GLU B C 1
ATOM 1215 O O . GLU B 1 10 ? -4.367 16.938 27.828 1 33.94 10 GLU B O 1
ATOM 1220 N N . SER B 1 11 ? -5.18 15.078 27.688 1 35.81 11 SER B N 1
ATOM 1221 C CA . SER B 1 11 ? -4.34 14.523 26.641 1 35.81 11 SER B CA 1
ATOM 1222 C C . SER B 1 11 ? -4.355 15.414 25.391 1 35.81 11 SER B C 1
ATOM 1224 O O . SER B 1 11 ? -5.398 15.594 24.766 1 35.81 11 SER B O 1
ATOM 1226 N N . GLU B 1 12 ? -3.775 16.578 25.375 1 34.75 12 GLU B N 1
ATOM 1227 C CA . GLU B 1 12 ? -3.58 17.562 24.312 1 34.75 12 GLU B CA 1
ATOM 1228 C C . GLU B 1 12 ? -3.375 16.891 22.969 1 34.75 12 GLU B C 1
ATOM 1230 O O . GLU B 1 12 ? -2.42 16.141 22.781 1 34.75 12 GLU B O 1
ATOM 1235 N N . SER B 1 13 ? -4.332 16.266 22.312 1 40.81 13 SER B N 1
ATOM 1236 C CA . SER B 1 13 ? -4.234 16.062 20.875 1 40.81 13 SER B CA 1
ATOM 1237 C C . SER B 1 13 ? -3.387 17.141 20.219 1 40.81 13 SER B C 1
ATOM 1239 O O . SER B 1 13 ? -3.859 18.266 20.016 1 40.81 13 SER B O 1
ATOM 1241 N N . ALA B 1 14 ? -2.219 17.516 20.719 1 41.38 14 ALA B N 1
ATOM 1242 C CA . ALA B 1 14 ? -1.299 18.594 20.359 1 41.38 14 ALA B CA 1
ATOM 1243 C C . ALA B 1 14 ? -1.188 18.734 18.844 1 41.38 14 ALA B C 1
ATOM 1245 O O . ALA B 1 14 ? -0.832 17.781 18.141 1 41.38 14 ALA B O 1
ATOM 1246 N N . SER B 1 15 ? -2.125 19.438 18.188 1 48.03 15 SER B N 1
ATOM 1247 C CA . SER B 1 15 ? -2.006 20.016 16.844 1 48.03 15 SER B CA 1
ATOM 1248 C C . SER B 1 15 ? -0.616 20.594 16.609 1 48.03 15 SER B C 1
ATOM 1250 O O . SER B 1 15 ? -0.295 21.672 17.141 1 48.03 15 SER B O 1
ATOM 1252 N N . LYS B 1 16 ? 0.47 19.938 16.844 1 51.47 16 LYS B N 1
ATOM 1253 C CA . LYS B 1 16 ? 1.744 20.562 16.5 1 51.47 16 LYS B CA 1
ATOM 1254 C C . LYS B 1 16 ? 1.739 21.078 15.062 1 51.47 16 LYS B C 1
ATOM 1256 O O . LYS B 1 16 ? 1.162 20.453 14.172 1 51.47 16 LYS B O 1
ATOM 1261 N N . SER B 1 17 ? 1.682 22.281 14.961 1 57.22 17 SER B N 1
ATOM 1262 C CA . SER B 1 17 ? 1.843 22.969 13.688 1 57.22 17 SER B CA 1
ATOM 1263 C C . SER B 1 17 ? 2.99 22.375 12.875 1 57.22 17 SER B C 1
ATOM 1265 O O . SER B 1 17 ? 4.059 22.094 13.422 1 57.22 17 SER B O 1
ATOM 1267 N N . ALA B 1 18 ? 2.725 21.359 12.07 1 68.25 18 ALA B N 1
ATOM 1268 C CA . ALA B 1 18 ? 3.801 20.891 11.195 1 68.25 18 ALA B CA 1
ATOM 1269 C C . ALA B 1 18 ? 3.615 21.406 9.773 1 68.25 18 ALA B C 1
ATOM 1271 O O . ALA B 1 18 ? 2.5 21.75 9.367 1 68.25 18 ALA B O 1
ATOM 1272 N N . THR B 1 19 ? 4.676 21.812 9.219 1 79.81 19 THR B N 1
ATOM 1273 C CA . THR B 1 19 ? 4.664 22.172 7.805 1 79.81 19 THR B CA 1
ATOM 1274 C C . THR B 1 19 ? 4.184 21 6.957 1 79.81 19 THR B C 1
ATOM 1276 O O . THR B 1 19 ? 4.691 19.875 7.09 1 79.81 19 THR B O 1
ATOM 1279 N N . LEU B 1 20 ? 3.166 21.234 6.184 1 88.31 20 LEU B N 1
ATOM 1280 C CA . LEU B 1 20 ? 2.645 20.25 5.25 1 88.31 20 LEU B CA 1
ATOM 1281 C C . LEU B 1 20 ? 3.172 20.5 3.842 1 88.31 20 LEU B C 1
ATOM 1283 O O . LEU B 1 20 ? 3.16 21.641 3.363 1 88.31 20 LEU B O 1
ATOM 1287 N N . HIS B 1 21 ? 3.684 19.422 3.268 1 90.88 21 HIS B N 1
ATOM 1288 C CA . HIS B 1 21 ? 4.133 19.469 1.88 1 90.88 21 HIS B CA 1
ATOM 1289 C C . HIS B 1 21 ? 3.119 18.797 0.957 1 90.88 21 HIS B C 1
ATOM 1291 O O . HIS B 1 21 ? 2.707 17.656 1.2 1 90.88 21 HIS B O 1
ATOM 1297 N N . HIS B 1 22 ? 2.693 19.484 -0.043 1 90.31 22 HIS B N 1
ATOM 1298 C CA . HIS B 1 22 ? 1.827 18.875 -1.041 1 90.31 22 HIS B CA 1
ATOM 1299 C C . HIS B 1 22 ? 2.627 18.406 -2.254 1 90.31 22 HIS B C 1
ATOM 1301 O O . HIS B 1 22 ? 2.137 17.609 -3.057 1 90.31 22 HIS B O 1
ATOM 1307 N N . LYS B 1 23 ? 3.672 19.016 -2.42 1 93.25 23 LYS B N 1
ATOM 1308 C CA . LYS B 1 23 ? 4.723 18.594 -3.346 1 93.25 23 LYS B CA 1
ATOM 1309 C C . LYS B 1 23 ? 6.062 18.469 -2.631 1 93.25 23 LYS B C 1
ATOM 1311 O O . LYS B 1 23 ? 6.441 19.328 -1.84 1 93.25 23 LYS B O 1
ATOM 1316 N N . VAL B 1 24 ? 6.672 17.359 -2.881 1 95 24 VAL B N 1
ATOM 1317 C CA . VAL B 1 24 ? 7.934 17.125 -2.193 1 95 24 VAL B CA 1
ATOM 1318 C C . VAL B 1 24 ? 9.086 17.141 -3.201 1 95 24 VAL B C 1
ATOM 1320 O O . VAL B 1 24 ? 9.094 16.359 -4.152 1 95 24 VAL B O 1
ATOM 1323 N N . GLU B 1 25 ? 9.961 17.984 -2.949 1 92.69 25 GLU B N 1
ATOM 1324 C CA . GLU B 1 25 ? 11.133 18.062 -3.816 1 92.69 25 GLU B CA 1
ATOM 1325 C C . GLU B 1 25 ? 12.047 16.859 -3.619 1 92.69 25 GLU B C 1
ATOM 1327 O O . GLU B 1 25 ? 12.234 16.391 -2.492 1 92.69 25 GLU B O 1
ATOM 1332 N N . LYS B 1 26 ? 12.688 16.531 -4.715 1 94.81 26 LYS B N 1
ATOM 1333 C CA . LYS B 1 26 ? 13.594 15.391 -4.711 1 94.81 26 LYS B CA 1
ATOM 1334 C C . LYS B 1 26 ? 14.711 15.578 -3.693 1 94.81 26 LYS B C 1
ATOM 1336 O O . LYS B 1 26 ? 15.148 14.617 -3.059 1 94.81 26 LYS B O 1
ATOM 1341 N N . ASN B 1 27 ? 15.117 16.797 -3.496 1 94.94 27 ASN B N 1
ATOM 1342 C CA . ASN B 1 27 ? 16.219 17.062 -2.58 1 94.94 27 ASN B CA 1
ATOM 1343 C C . ASN B 1 27 ? 15.844 16.734 -1.139 1 94.94 27 ASN B C 1
ATOM 1345 O O . ASN B 1 27 ? 16.688 16.266 -0.367 1 94.94 27 ASN B O 1
ATOM 1349 N N . LEU B 1 28 ? 14.656 16.984 -0.803 1 95.38 28 LEU B N 1
ATOM 1350 C CA . LEU B 1 28 ? 14.203 16.625 0.536 1 95.38 28 LEU B CA 1
ATOM 1351 C C . LEU B 1 28 ? 14.195 15.109 0.717 1 95.38 28 LEU B C 1
ATOM 1353 O O . LEU B 1 28 ? 14.648 14.602 1.748 1 95.38 28 LEU B O 1
ATOM 1357 N N . ILE B 1 29 ? 13.75 14.383 -0.246 1 97.25 29 ILE B N 1
ATOM 1358 C CA . ILE B 1 29 ? 13.711 12.922 -0.194 1 97.25 29 ILE B CA 1
ATOM 1359 C C . ILE B 1 29 ? 15.133 12.383 -0.04 1 97.25 29 ILE B C 1
ATOM 1361 O O . ILE B 1 29 ? 15.383 11.508 0.793 1 97.25 29 ILE B O 1
ATOM 1365 N N . LYS B 1 30 ? 16.031 12.945 -0.806 1 97.56 30 LYS B N 1
ATOM 1366 C CA . LYS B 1 30 ? 17.422 12.508 -0.744 1 97.56 30 LYS B CA 1
ATOM 1367 C C . LYS B 1 30 ? 18.016 12.758 0.64 1 97.56 30 LYS B C 1
ATOM 1369 O O . LYS B 1 30 ? 18.703 11.898 1.188 1 97.56 30 LYS B O 1
ATOM 1374 N N . LYS B 1 31 ? 17.703 13.906 1.12 1 97.81 31 LYS B N 1
ATOM 1375 C CA . LYS B 1 31 ? 18.203 14.234 2.455 1 97.81 31 LYS B CA 1
ATOM 1376 C C . LYS B 1 31 ? 17.719 13.219 3.484 1 97.81 31 LYS B C 1
ATOM 1378 O O . LYS B 1 31 ? 18.5 12.719 4.289 1 97.81 31 LYS B O 1
ATOM 1383 N N . LEU B 1 32 ? 16.453 12.891 3.451 1 97.81 32 LEU B N 1
ATOM 1384 C CA . LEU B 1 32 ? 15.859 11.961 4.406 1 97.81 32 LEU B CA 1
ATOM 1385 C C . LEU B 1 32 ? 16.406 10.555 4.203 1 97.81 32 LEU B C 1
ATOM 1387 O O . LEU B 1 32 ? 16.656 9.828 5.176 1 97.81 32 LEU B O 1
ATOM 1391 N N . LEU B 1 33 ? 16.672 10.172 2.979 1 98.19 33 LEU B N 1
ATOM 1392 C CA . LEU B 1 33 ? 17.25 8.875 2.67 1 98.19 33 LEU B CA 1
ATOM 1393 C C . LEU B 1 33 ? 18.656 8.758 3.264 1 98.19 33 LEU B C 1
ATOM 1395 O O . LEU B 1 33 ? 18.984 7.746 3.895 1 98.19 33 LEU B O 1
ATOM 1399 N N . VAL B 1 34 ? 19.438 9.773 3.104 1 98.19 34 VAL B N 1
ATOM 1400 C CA . VAL B 1 34 ? 20.812 9.773 3.611 1 98.19 34 VAL B CA 1
ATOM 1401 C C . VAL B 1 34 ? 20.797 9.727 5.137 1 98.19 34 VAL B C 1
ATOM 1403 O O . VAL B 1 34 ? 21.578 8.992 5.75 1 98.19 34 VAL B O 1
ATOM 1406 N N . GLU B 1 35 ? 19.891 10.391 5.711 1 98 35 GLU B N 1
ATOM 1407 C CA . GLU B 1 35 ? 19.766 10.383 7.164 1 98 35 GLU B CA 1
ATOM 1408 C C . GLU B 1 35 ? 19.422 8.984 7.676 1 98 35 GLU B C 1
ATOM 1410 O O . GLU B 1 35 ? 19.781 8.625 8.797 1 98 35 GLU B O 1
ATOM 1415 N N . LEU B 1 36 ? 18.797 8.203 6.859 1 97.12 36 LEU B N 1
ATOM 1416 C CA . LEU B 1 36 ? 18.359 6.867 7.262 1 97.12 36 LEU B CA 1
ATOM 1417 C C . LEU B 1 36 ? 19.422 5.824 6.906 1 97.12 36 LEU B C 1
ATOM 1419 O O . LEU B 1 36 ? 19.219 4.629 7.145 1 97.12 36 LEU B O 1
ATOM 1423 N N . GLY B 1 37 ? 20.453 6.215 6.219 1 97.44 37 GLY B N 1
ATOM 1424 C CA . GLY B 1 37 ? 21.578 5.32 5.984 1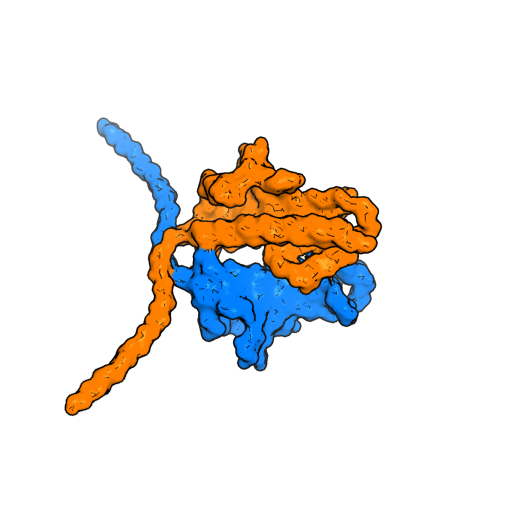 97.44 37 GLY B CA 1
ATOM 1425 C C . GLY B 1 37 ? 21.656 4.836 4.547 1 97.44 37 GLY B C 1
ATOM 1426 O O . GLY B 1 37 ? 22.484 3.986 4.223 1 97.44 37 GLY B O 1
ATOM 1427 N N . TYR B 1 38 ? 20.844 5.391 3.717 1 97.88 38 TYR B N 1
ATOM 1428 C CA . TYR B 1 38 ? 20.938 5.035 2.305 1 97.88 38 TYR B CA 1
ATOM 1429 C C . TYR B 1 38 ? 22.125 5.742 1.644 1 97.88 38 TYR B C 1
ATOM 1431 O O . TYR B 1 38 ? 22.453 6.871 2.006 1 97.88 38 TYR B O 1
ATOM 1439 N N . GLN B 1 39 ? 22.672 5.09 0.672 1 98.06 39 GLN B N 1
ATOM 1440 C CA . GLN B 1 39 ? 23.578 5.719 -0.275 1 98.06 39 GLN B CA 1
ATOM 1441 C C . GLN B 1 39 ? 22.891 5.984 -1.61 1 98.06 39 GLN B C 1
ATOM 1443 O O . GLN B 1 39 ? 22.156 5.133 -2.115 1 98.06 39 GLN B O 1
ATOM 1448 N N . ILE B 1 40 ? 23.141 7.129 -2.172 1 98.25 40 ILE B N 1
ATOM 1449 C CA . ILE B 1 40 ? 22.594 7.453 -3.48 1 98.25 40 ILE B CA 1
ATOM 1450 C C . ILE B 1 40 ? 23.516 6.938 -4.578 1 98.25 40 ILE B C 1
ATOM 1452 O O . ILE B 1 40 ? 24.672 7.359 -4.672 1 98.25 40 ILE B O 1
ATOM 1456 N N . ILE B 1 41 ? 23.047 6.062 -5.395 1 98.19 41 ILE B N 1
ATOM 1457 C CA . ILE B 1 41 ? 23.844 5.434 -6.445 1 98.19 41 ILE B CA 1
ATOM 1458 C C . ILE B 1 41 ? 23.656 6.199 -7.754 1 98.19 41 ILE B C 1
ATOM 1460 O O . ILE B 1 41 ? 24.625 6.434 -8.484 1 98.19 41 ILE B O 1
ATOM 1464 N N . SER B 1 42 ? 22.438 6.52 -8.086 1 97.75 42 SER B N 1
ATOM 1465 C CA . SER B 1 42 ? 22.125 7.289 -9.281 1 97.75 42 SER B CA 1
ATOM 1466 C C . SER B 1 42 ? 20.922 8.203 -9.047 1 97.75 42 SER B C 1
ATOM 1468 O O . SER B 1 42 ? 20.047 7.898 -8.234 1 97.75 42 SER B O 1
ATOM 1470 N N . ASP B 1 43 ? 20.875 9.328 -9.695 1 96.94 43 ASP B N 1
ATOM 1471 C CA . ASP B 1 43 ? 19.859 10.375 -9.555 1 96.94 43 ASP B CA 1
ATOM 1472 C C . ASP B 1 43 ? 19.406 10.891 -10.922 1 96.94 43 ASP B C 1
ATOM 1474 O O . ASP B 1 43 ? 19.922 11.898 -11.406 1 96.94 43 ASP B O 1
ATOM 1478 N N . GLU B 1 44 ? 18.5 10.195 -11.453 1 94.56 44 GLU B N 1
ATOM 1479 C CA . GLU B 1 44 ? 17.906 10.625 -12.719 1 94.56 44 GLU B CA 1
ATOM 1480 C C . GLU B 1 44 ? 16.594 11.383 -12.484 1 94.56 44 GLU B C 1
ATOM 1482 O O . GLU B 1 44 ? 16.109 11.461 -11.359 1 94.56 44 GLU B O 1
ATOM 1487 N N . ASP B 1 45 ? 16.047 12.047 -13.383 1 91 45 ASP B N 1
ATOM 1488 C CA . ASP B 1 45 ? 14.914 12.953 -13.242 1 91 45 ASP B CA 1
ATOM 1489 C C . ASP B 1 45 ? 13.812 12.328 -12.383 1 91 45 ASP B C 1
ATOM 1491 O O . ASP B 1 45 ? 13.43 12.891 -11.352 1 91 45 ASP B O 1
ATOM 1495 N N . LYS B 1 46 ? 13.273 11.266 -12.656 1 92.94 46 LYS B N 1
ATOM 1496 C CA . LYS B 1 46 ? 12.156 10.711 -11.891 1 92.94 46 LYS B CA 1
ATOM 1497 C C . LYS B 1 46 ? 12.547 9.398 -11.219 1 92.94 46 LYS B C 1
ATOM 1499 O O . LYS B 1 46 ? 11.688 8.695 -10.68 1 92.94 46 LYS B O 1
ATOM 1504 N N . LEU B 1 47 ? 13.883 9.172 -11.219 1 96.69 47 LEU B N 1
ATOM 1505 C CA . LEU B 1 47 ? 14.336 7.895 -10.68 1 96.69 47 LEU B CA 1
ATOM 1506 C C . LEU B 1 47 ? 15.594 8.07 -9.844 1 96.69 47 LEU B C 1
ATOM 1508 O O . LEU B 1 47 ? 16.578 8.633 -10.312 1 96.69 47 LEU B O 1
ATOM 1512 N N . LEU B 1 48 ? 15.523 7.645 -8.586 1 97.56 48 LEU B N 1
ATOM 1513 C CA . LEU B 1 48 ? 16.688 7.48 -7.723 1 97.56 48 LEU B CA 1
ATOM 1514 C C . LEU B 1 48 ? 17.016 6.004 -7.535 1 97.56 48 LEU B C 1
ATOM 1516 O O . LEU B 1 48 ? 16.125 5.18 -7.348 1 97.56 48 LEU B O 1
ATOM 1520 N N . ILE B 1 49 ? 18.234 5.695 -7.73 1 98.44 49 ILE B N 1
ATOM 1521 C CA . ILE B 1 49 ? 18.734 4.391 -7.293 1 98.44 49 ILE B CA 1
ATOM 1522 C C . ILE B 1 49 ? 19.531 4.551 -6.008 1 98.44 49 ILE B C 1
ATOM 1524 O O . ILE B 1 49 ? 20.484 5.336 -5.953 1 98.44 49 ILE B O 1
ATOM 1528 N N . VAL B 1 50 ? 19.109 3.807 -5.023 1 98.25 50 VAL B N 1
ATOM 1529 C CA . VAL B 1 50 ? 19.766 3.924 -3.727 1 98.25 50 VAL B CA 1
ATOM 1530 C C . VAL B 1 50 ? 20.172 2.539 -3.23 1 98.25 50 VAL B C 1
ATOM 1532 O O . VAL B 1 50 ? 19.719 1.522 -3.756 1 98.25 50 VAL B O 1
ATOM 1535 N N . SER B 1 51 ? 21.078 2.561 -2.297 1 97.69 51 SER B N 1
ATOM 1536 C CA . SER B 1 51 ? 21.484 1.299 -1.691 1 97.69 51 SER B CA 1
ATOM 1537 C C . SER B 1 51 ? 21.453 1.379 -0.169 1 97.69 51 SER B C 1
ATOM 1539 O O . SER B 1 51 ? 21.656 2.451 0.406 1 97.69 51 SER B O 1
ATOM 1541 N N . TYR B 1 52 ? 21.062 0.316 0.399 1 95.19 52 TYR B N 1
ATOM 1542 C CA . TYR B 1 52 ? 21.094 0.092 1.84 1 95.19 52 TYR B CA 1
ATOM 1543 C C . TYR B 1 52 ? 21.516 -1.337 2.16 1 95.19 52 TYR B C 1
ATOM 1545 O O . TYR B 1 52 ? 20.906 -2.295 1.671 1 95.19 52 TYR B O 1
ATOM 1553 N N . GLN B 1 53 ? 22.547 -1.443 2.945 1 90.94 53 GLN B N 1
ATOM 1554 C CA . GLN B 1 53 ? 23.141 -2.762 3.146 1 90.94 53 GLN B CA 1
ATOM 1555 C C . GLN B 1 53 ? 23.406 -3.449 1.812 1 90.94 53 GLN B C 1
ATOM 1557 O O . GLN B 1 53 ? 24.078 -2.889 0.946 1 90.94 53 GLN B O 1
ATOM 1562 N N . ASP B 1 54 ? 22.891 -4.566 1.558 1 88.5 54 ASP B N 1
ATOM 1563 C CA . ASP B 1 54 ? 23.188 -5.301 0.328 1 88.5 54 ASP B CA 1
ATOM 1564 C C . ASP B 1 54 ? 22.047 -5.145 -0.678 1 88.5 54 ASP B C 1
ATOM 1566 O O . ASP B 1 54 ? 22 -5.855 -1.686 1 88.5 54 ASP B O 1
ATOM 1570 N N . PHE B 1 55 ? 21.266 -4.18 -0.397 1 93.88 55 PHE B N 1
ATOM 1571 C CA . PHE B 1 55 ? 20.109 -4.016 -1.272 1 93.88 55 PHE B CA 1
ATOM 1572 C C . PHE B 1 55 ? 20.297 -2.818 -2.195 1 93.88 55 PHE B C 1
ATOM 1574 O O . PHE B 1 55 ? 20.859 -1.794 -1.788 1 93.88 55 PHE B O 1
ATOM 1581 N N . ARG B 1 56 ? 19.922 -2.984 -3.408 1 95.62 56 ARG B N 1
ATOM 1582 C CA . ARG B 1 56 ? 19.734 -1.89 -4.355 1 95.62 56 ARG B CA 1
ATOM 1583 C C . ARG B 1 56 ? 18.25 -1.675 -4.66 1 95.62 56 ARG B C 1
ATOM 1585 O O . ARG B 1 56 ? 17.562 -2.607 -5.062 1 95.62 56 ARG B O 1
ATOM 1592 N N . VAL B 1 57 ? 17.828 -0.458 -4.508 1 97.38 57 VAL B N 1
ATOM 1593 C CA . VAL B 1 57 ? 16.391 -0.166 -4.562 1 97.38 57 VAL B CA 1
ATOM 1594 C C . VAL B 1 57 ? 16.141 1.043 -5.461 1 97.38 57 VAL B C 1
ATOM 1596 O O . VAL B 1 57 ? 16.922 2.006 -5.445 1 97.38 57 VAL B O 1
ATOM 1599 N N . GLY B 1 58 ? 15.086 0.935 -6.234 1 98 58 GLY B N 1
ATOM 1600 C CA . GLY B 1 58 ? 14.633 2.096 -6.984 1 98 58 GLY B CA 1
ATOM 1601 C C . GLY B 1 58 ? 13.578 2.906 -6.254 1 98 58 GLY B C 1
ATOM 1602 O O . GLY B 1 58 ? 12.719 2.346 -5.578 1 98 58 GLY B O 1
ATOM 1603 N N . LEU B 1 59 ? 13.734 4.242 -6.391 1 98 59 LEU B N 1
ATOM 1604 C CA . LEU B 1 59 ? 12.711 5.164 -5.914 1 98 59 LEU B CA 1
ATOM 1605 C C . LEU B 1 59 ? 12.234 6.078 -7.035 1 98 59 LEU B C 1
ATOM 1607 O O . LEU B 1 59 ? 13 6.895 -7.547 1 98 59 LEU B O 1
ATOM 1611 N N . VAL B 1 60 ? 10.922 5.945 -7.309 1 96.62 60 VAL B N 1
ATOM 1612 C CA . VAL B 1 60 ? 10.336 6.699 -8.414 1 96.62 60 VAL B CA 1
ATOM 1613 C C . VAL B 1 60 ? 9.438 7.805 -7.867 1 96.62 60 VAL B C 1
ATOM 1615 O O . VAL B 1 60 ? 8.609 7.559 -6.988 1 96.62 60 VAL B O 1
ATOM 1618 N N . SER B 1 61 ? 9.648 8.969 -8.359 1 93.25 61 SER B N 1
ATOM 1619 C CA . SER B 1 61 ? 8.773 10.086 -8.008 1 93.25 61 SER B CA 1
ATOM 1620 C C . SER B 1 61 ? 7.645 10.234 -9.023 1 93.25 61 SER B C 1
ATOM 1622 O O . SER B 1 61 ? 7.883 10.25 -10.227 1 93.25 61 SER B O 1
ATOM 1624 N N . GLY B 1 62 ? 6.406 10.219 -8.508 1 89.56 62 GLY B N 1
ATOM 1625 C CA . GLY B 1 62 ? 5.246 10.523 -9.328 1 89.56 62 GLY B CA 1
ATOM 1626 C C . GLY B 1 62 ? 4.84 11.984 -9.258 1 89.56 62 GLY B C 1
ATOM 1627 O O . GLY B 1 62 ? 4.012 12.367 -8.43 1 89.56 62 GLY B O 1
ATOM 1628 N N . ASN B 1 63 ? 5.293 12.852 -10.203 1 85.5 63 ASN B N 1
ATOM 1629 C CA . ASN B 1 63 ? 4.98 14.273 -10.32 1 85.5 63 ASN B CA 1
ATOM 1630 C C . ASN B 1 63 ? 5.07 14.984 -8.969 1 85.5 63 ASN B C 1
ATOM 1632 O O . ASN B 1 63 ? 4.18 15.758 -8.609 1 85.5 63 ASN B O 1
ATOM 1636 N N . ASP B 1 64 ? 5.875 14.562 -8.148 1 88.75 64 ASP B N 1
ATOM 1637 C CA . ASP B 1 64 ? 6.223 15.188 -6.871 1 88.75 64 ASP B CA 1
ATOM 1638 C C . ASP B 1 64 ? 5.086 15.039 -5.859 1 88.75 64 ASP B C 1
ATOM 1640 O O . ASP B 1 64 ? 5.098 15.68 -4.809 1 88.75 64 ASP B O 1
ATOM 1644 N N . THR B 1 65 ? 4.094 14.227 -6.215 1 95.31 65 THR B N 1
ATOM 1645 C CA . THR B 1 65 ? 2.986 14.062 -5.281 1 95.31 65 THR B CA 1
ATOM 1646 C C . THR B 1 65 ? 2.951 12.641 -4.727 1 95.31 65 THR B C 1
ATOM 1648 O O . THR B 1 65 ? 2.047 12.289 -3.965 1 95.31 65 THR B O 1
ATOM 1651 N N . SER B 1 66 ? 3.947 11.867 -5.148 1 97.19 66 SER B N 1
ATOM 1652 C CA . SER B 1 66 ? 4.043 10.5 -4.637 1 97.19 66 SER B CA 1
ATOM 1653 C C . SER B 1 66 ? 5.43 9.914 -4.875 1 97.19 66 SER B C 1
ATOM 1655 O O . SER B 1 66 ? 6.195 10.438 -5.688 1 97.19 66 SER B O 1
ATOM 1657 N N . ILE B 1 67 ? 5.727 8.883 -4.117 1 97.75 67 ILE B N 1
ATOM 1658 C CA . ILE B 1 67 ? 6.945 8.117 -4.355 1 97.75 67 ILE B CA 1
ATOM 1659 C C . ILE B 1 67 ? 6.641 6.625 -4.281 1 97.75 67 ILE B C 1
ATOM 1661 O O . ILE B 1 67 ? 5.684 6.215 -3.623 1 97.75 67 ILE B O 1
ATOM 1665 N N . GLN B 1 68 ? 7.383 5.887 -5.039 1 98.12 68 GLN B N 1
ATOM 1666 C CA . GLN B 1 68 ? 7.262 4.434 -5.102 1 98.12 68 GLN B CA 1
ATOM 1667 C C . GLN B 1 68 ? 8.617 3.758 -4.953 1 98.12 68 GLN B C 1
ATOM 1669 O O . GLN B 1 68 ? 9.547 4.039 -5.719 1 98.12 68 GLN B O 1
ATOM 1674 N N . PHE B 1 69 ? 8.711 2.891 -3.93 1 98.38 69 PHE B N 1
ATOM 1675 C CA . PHE B 1 69 ? 9.867 2.006 -3.848 1 98.38 69 PHE B CA 1
ATOM 1676 C C . PHE B 1 69 ? 9.68 0.785 -4.738 1 98.38 69 PHE B C 1
ATOM 1678 O O . PHE B 1 69 ? 8.578 0.238 -4.824 1 98.38 69 PHE B O 1
ATOM 1685 N N . TYR B 1 70 ? 10.797 0.356 -5.305 1 97.75 70 TYR B N 1
ATOM 1686 C CA . TYR B 1 70 ? 10.852 -0.845 -6.129 1 97.75 70 TYR B CA 1
ATOM 1687 C C . TYR B 1 70 ? 12.109 -1.652 -5.84 1 97.75 70 TYR B C 1
ATOM 1689 O O . TYR B 1 70 ? 13.227 -1.152 -5.996 1 97.75 70 TYR B O 1
ATOM 1697 N N . SER B 1 71 ? 11.938 -2.871 -5.398 1 97.44 71 SER B N 1
ATOM 1698 C CA . SER B 1 71 ? 13.031 -3.809 -5.188 1 97.44 71 SER B CA 1
ATOM 1699 C C . SER B 1 71 ? 12.789 -5.121 -5.918 1 97.44 71 SER B C 1
ATOM 1701 O O . SER B 1 71 ? 11.703 -5.699 -5.824 1 97.44 71 SER B O 1
ATOM 1703 N N . SER B 1 72 ? 13.766 -5.535 -6.594 1 96.06 72 SER B N 1
ATOM 1704 C CA . SER B 1 72 ? 13.695 -6.816 -7.289 1 96.06 72 SER B CA 1
ATOM 1705 C C . SER B 1 72 ? 14.625 -7.844 -6.656 1 96.06 72 SER B C 1
ATOM 1707 O O . SER B 1 72 ? 15.75 -7.516 -6.281 1 96.06 72 SER B O 1
ATOM 1709 N N . PHE B 1 73 ? 14.141 -9.031 -6.531 1 93.94 73 PHE B N 1
ATOM 1710 C CA . PHE B 1 73 ? 14.891 -10.133 -5.93 1 93.94 73 PHE B CA 1
ATOM 1711 C C . PHE B 1 73 ? 15.039 -11.289 -6.914 1 93.94 73 PHE B C 1
ATOM 1713 O O . PHE B 1 73 ? 14.055 -11.773 -7.469 1 93.94 73 PHE B O 1
ATOM 1720 N N . ASN B 1 74 ? 16.25 -11.641 -7.043 1 86.19 74 ASN B N 1
ATOM 1721 C CA . ASN B 1 74 ? 16.531 -12.844 -7.832 1 86.19 74 ASN B CA 1
ATOM 1722 C C . ASN B 1 74 ? 16.609 -14.086 -6.953 1 86.19 74 ASN B C 1
ATOM 1724 O O . ASN B 1 74 ? 17.422 -14.141 -6.023 1 86.19 74 ASN B O 1
ATOM 1728 N N . THR B 1 75 ? 15.617 -14.898 -7.094 1 88.75 75 THR B N 1
ATOM 1729 C CA . THR B 1 75 ? 15.594 -16.125 -6.309 1 88.75 75 THR B CA 1
ATOM 1730 C C . THR B 1 75 ? 15.391 -17.344 -7.211 1 88.75 75 THR B C 1
ATOM 1732 O O . THR B 1 75 ? 14.766 -17.234 -8.266 1 88.75 75 THR B O 1
ATOM 1735 N N . ASP B 1 76 ? 15.984 -18.469 -6.773 1 88.06 76 ASP B N 1
ATOM 1736 C CA . ASP B 1 76 ? 15.867 -19.719 -7.527 1 88.06 76 ASP B CA 1
ATOM 1737 C C . ASP B 1 76 ? 14.648 -20.516 -7.07 1 88.06 76 ASP B C 1
ATOM 1739 O O . ASP B 1 76 ? 14.398 -21.609 -7.566 1 88.06 76 ASP B O 1
ATOM 1743 N N . LYS B 1 77 ? 13.93 -19.844 -6.246 1 90.44 77 LYS B N 1
ATOM 1744 C CA . LYS B 1 77 ? 12.727 -20.531 -5.781 1 90.44 77 LYS B CA 1
ATOM 1745 C C . LYS B 1 77 ? 11.734 -20.734 -6.922 1 90.44 77 LYS B C 1
ATOM 1747 O O . LYS B 1 77 ? 11.57 -19.859 -7.773 1 90.44 77 LYS B O 1
ATOM 1752 N N . LYS B 1 78 ? 11.055 -21.891 -6.852 1 89.19 78 LYS B N 1
ATOM 1753 C CA . LYS B 1 78 ? 10.141 -22.219 -7.941 1 89.19 78 LYS B CA 1
ATOM 1754 C C . LYS B 1 78 ? 8.734 -21.703 -7.645 1 89.19 78 LYS B C 1
ATOM 1756 O O . LYS B 1 78 ? 7.965 -21.422 -8.562 1 89.19 78 LYS B O 1
ATOM 1761 N N . ASN B 1 79 ? 8.367 -21.5 -6.402 1 93.56 79 ASN B N 1
ATOM 1762 C CA . ASN B 1 79 ? 7.008 -21.125 -6.016 1 93.56 79 ASN B CA 1
ATOM 1763 C C . ASN B 1 79 ? 6.895 -19.625 -5.766 1 93.56 79 ASN B C 1
ATOM 1765 O O . ASN B 1 79 ? 6.363 -19.188 -4.738 1 93.56 79 ASN B O 1
ATOM 1769 N N . LYS B 1 80 ? 7.344 -18.844 -6.77 1 95.19 80 LYS B N 1
ATOM 1770 C CA . LYS B 1 80 ? 7.457 -17.391 -6.598 1 95.19 80 LYS B CA 1
ATOM 1771 C C . LYS B 1 80 ? 6.086 -16.75 -6.438 1 95.19 80 LYS B C 1
ATOM 1773 O O . LYS B 1 80 ? 5.898 -15.875 -5.586 1 95.19 80 LYS B O 1
ATOM 1778 N N . MET B 1 81 ? 5.133 -17.188 -7.191 1 95 81 MET B N 1
ATOM 1779 C CA . MET B 1 81 ? 3.797 -16.594 -7.094 1 95 81 MET B CA 1
ATOM 1780 C C . MET B 1 81 ? 3.166 -16.906 -5.742 1 95 81 MET B C 1
ATOM 1782 O O . MET B 1 81 ? 2.469 -16.062 -5.168 1 95 81 MET B O 1
ATOM 1786 N N . GLU B 1 82 ? 3.443 -18.094 -5.273 1 95.56 82 GLU B N 1
ATOM 1787 C CA . GLU B 1 82 ? 2.939 -18.453 -3.955 1 95.56 82 GLU B CA 1
ATOM 1788 C C . GLU B 1 82 ? 3.6 -17.625 -2.859 1 95.56 82 GLU B C 1
ATOM 1790 O O . GLU B 1 82 ? 2.943 -17.219 -1.896 1 95.56 82 GLU B O 1
ATOM 1795 N N . LEU B 1 83 ? 4.859 -17.391 -3.021 1 96.88 83 LEU B N 1
ATOM 1796 C CA . LEU B 1 83 ? 5.578 -16.578 -2.053 1 96.88 83 LEU B CA 1
ATOM 1797 C C . LEU B 1 83 ? 5.051 -15.141 -2.053 1 96.88 83 LEU B C 1
ATOM 1799 O O . LEU B 1 83 ? 4.859 -14.547 -0.99 1 96.88 83 LEU B O 1
ATOM 1803 N N . ALA B 1 84 ? 4.809 -14.633 -3.242 1 98.06 84 ALA B N 1
ATOM 1804 C CA . ALA B 1 84 ? 4.223 -13.305 -3.344 1 98.06 84 ALA B CA 1
ATOM 1805 C C . ALA B 1 84 ? 2.84 -13.258 -2.695 1 98.06 84 ALA B C 1
ATOM 1807 O O . ALA B 1 84 ? 2.518 -12.312 -1.971 1 98.06 84 ALA B O 1
ATOM 1808 N N . ASN B 1 85 ? 2.055 -14.289 -2.951 1 97.94 85 ASN B N 1
ATOM 1809 C CA . ASN B 1 85 ? 0.717 -14.359 -2.371 1 97.94 85 ASN B CA 1
ATOM 1810 C C . ASN B 1 85 ? 0.769 -14.414 -0.847 1 97.94 85 ASN B C 1
ATOM 1812 O O . ASN B 1 85 ? 0.013 -13.719 -0.171 1 97.94 85 ASN B O 1
ATOM 1816 N N . LYS B 1 86 ? 1.671 -15.18 -0.339 1 96.69 86 LYS B N 1
ATOM 1817 C CA . LYS B 1 86 ? 1.829 -15.281 1.109 1 96.69 86 LYS B CA 1
ATOM 1818 C C . LYS B 1 86 ? 2.246 -13.945 1.714 1 96.69 86 LYS B C 1
ATOM 1820 O O . LYS B 1 86 ? 1.723 -13.539 2.754 1 96.69 86 LYS B O 1
ATOM 1825 N N . TRP B 1 87 ? 3.164 -13.336 1.113 1 98.25 87 TRP B N 1
ATOM 1826 C CA . TRP B 1 87 ? 3.594 -12.023 1.568 1 98.25 87 TRP B CA 1
ATOM 1827 C C . TRP B 1 87 ? 2.418 -11.047 1.613 1 98.25 87 TRP B C 1
ATOM 1829 O O . TRP B 1 87 ? 2.201 -10.375 2.621 1 98.25 87 TRP B O 1
ATOM 1839 N N . ASN B 1 88 ? 1.653 -11.008 0.494 1 98.69 88 ASN B N 1
ATOM 1840 C CA . ASN B 1 88 ? 0.556 -10.055 0.362 1 98.69 88 ASN B CA 1
ATOM 1841 C C . ASN B 1 88 ? -0.554 -10.336 1.372 1 98.69 88 ASN B C 1
ATOM 1843 O O . ASN B 1 88 ? -1.258 -9.414 1.797 1 98.69 88 ASN B O 1
ATOM 1847 N N . GLN B 1 89 ? -0.629 -11.562 1.779 1 97.81 89 GLN B N 1
ATOM 1848 C CA . GLN B 1 89 ? -1.614 -11.953 2.781 1 97.81 89 GLN B CA 1
ATOM 1849 C C . GLN B 1 89 ? -1.205 -11.477 4.172 1 97.81 89 GLN B C 1
ATOM 1851 O O . GLN B 1 89 ? -2.057 -11.102 4.98 1 97.81 89 GLN B O 1
ATOM 1856 N N . LYS B 1 90 ? 0.048 -11.391 4.414 1 97.44 90 LYS B N 1
ATOM 1857 C CA . LYS B 1 90 ? 0.506 -11.258 5.797 1 97.44 90 LYS B CA 1
ATOM 1858 C C . LYS B 1 90 ? 1.027 -9.852 6.066 1 97.44 90 LYS B C 1
ATOM 1860 O O . LYS B 1 90 ? 0.953 -9.359 7.195 1 97.44 90 LYS B O 1
ATOM 1865 N N . MET B 1 91 ? 1.543 -9.219 5.027 1 98.06 91 MET B N 1
ATOM 1866 C CA . MET B 1 91 ? 2.289 -7.992 5.285 1 98.06 91 MET B CA 1
ATOM 1867 C C . MET B 1 91 ? 1.538 -6.777 4.75 1 98.06 91 MET B C 1
ATOM 1869 O O . MET B 1 91 ? 1.052 -6.793 3.619 1 98.06 91 MET B O 1
ATOM 1873 N N . ARG B 1 92 ? 1.497 -5.738 5.625 1 98.06 92 ARG B N 1
ATOM 1874 C CA . ARG B 1 92 ? 0.915 -4.453 5.242 1 98.06 92 ARG B CA 1
ATOM 1875 C C . ARG B 1 92 ? 1.965 -3.543 4.617 1 98.06 92 ARG B C 1
ATOM 1877 O O . ARG B 1 92 ? 3.166 -3.744 4.809 1 98.06 92 ARG B O 1
ATOM 1884 N N . TYR B 1 93 ? 1.507 -2.562 3.791 1 98.5 93 TYR B N 1
ATOM 1885 C CA . TYR B 1 93 ? 2.24 -1.372 3.379 1 98.5 93 TYR B CA 1
ATOM 1886 C C . TYR B 1 93 ? 3.117 -1.664 2.166 1 98.5 93 TYR B C 1
ATOM 1888 O O . TYR B 1 93 ? 3.889 -0.808 1.729 1 98.5 93 TYR B O 1
ATOM 1896 N N . SER B 1 94 ? 2.977 -2.865 1.629 1 98.81 94 SER B N 1
ATOM 1897 C CA . SER B 1 94 ? 3.686 -3.217 0.403 1 98.81 94 SER B CA 1
ATOM 1898 C C . SER B 1 94 ? 2.914 -4.258 -0.401 1 98.81 94 SER B C 1
ATOM 1900 O O . SER B 1 94 ? 1.906 -4.793 0.067 1 98.81 94 SER B O 1
ATOM 1902 N N . ARG B 1 95 ? 3.393 -4.5 -1.61 1 98.81 95 ARG B N 1
ATOM 1903 C CA . ARG B 1 95 ? 2.875 -5.586 -2.439 1 98.81 95 ARG B CA 1
ATOM 1904 C C . ARG B 1 95 ? 4.004 -6.293 -3.18 1 98.81 95 ARG B C 1
ATOM 1906 O O . ARG B 1 95 ? 4.965 -5.656 -3.615 1 98.81 95 ARG B O 1
ATOM 1913 N N . SER B 1 96 ? 3.85 -7.543 -3.305 1 98.81 96 SER B N 1
ATOM 1914 C CA . SER B 1 96 ? 4.812 -8.352 -4.047 1 98.81 96 SER B CA 1
ATOM 1915 C C . SER B 1 96 ? 4.156 -9.047 -5.234 1 98.81 96 SER B C 1
ATOM 1917 O O . SER B 1 96 ? 2.961 -9.344 -5.199 1 98.81 96 SER B O 1
ATOM 1919 N N . TYR B 1 97 ? 4.957 -9.266 -6.23 1 98.62 97 TYR B N 1
ATOM 1920 C CA . TYR B 1 97 ? 4.5 -9.969 -7.422 1 98.62 97 TYR B CA 1
ATOM 1921 C C . TYR B 1 97 ? 5.676 -10.523 -8.211 1 98.62 97 TYR B C 1
ATOM 1923 O O . TYR B 1 97 ? 6.828 -10.156 -7.969 1 98.62 97 TYR B O 1
ATOM 1931 N N . MET B 1 98 ? 5.367 -11.445 -9 1 97.62 98 MET B N 1
ATOM 1932 C CA . MET B 1 98 ? 6.336 -11.93 -9.977 1 97.62 98 MET B CA 1
ATOM 1933 C C . MET B 1 98 ? 6.258 -11.133 -11.273 1 97.62 98 MET B C 1
ATOM 1935 O O . MET B 1 98 ? 5.18 -10.984 -11.852 1 97.62 98 MET B O 1
ATOM 1939 N N . ASP B 1 99 ? 7.383 -10.656 -11.75 1 96.44 99 ASP B N 1
ATOM 1940 C CA . ASP B 1 99 ? 7.348 -9.852 -12.969 1 96.44 99 ASP B CA 1
ATOM 1941 C C . ASP B 1 99 ? 7.527 -10.727 -14.203 1 96.44 99 ASP B C 1
ATOM 1943 O O . ASP B 1 99 ? 7.559 -11.953 -14.102 1 96.44 99 ASP B O 1
ATOM 1947 N N . ALA B 1 100 ? 7.578 -10.109 -15.383 1 93.56 100 ALA B N 1
ATOM 1948 C CA . ALA B 1 100 ? 7.598 -10.82 -16.656 1 93.56 100 ALA B CA 1
ATOM 1949 C C . ALA B 1 100 ? 8.898 -11.609 -16.828 1 93.56 100 ALA B C 1
ATOM 1951 O O . ALA B 1 100 ? 8.945 -12.578 -17.594 1 93.56 100 ALA B O 1
ATOM 1952 N N . GLU B 1 101 ? 9.953 -11.25 -16.109 1 93.25 101 GLU B N 1
ATOM 1953 C CA . GLU B 1 101 ? 11.242 -11.938 -16.188 1 93.25 101 GLU B CA 1
ATOM 1954 C C . GLU B 1 101 ? 11.352 -13.039 -15.141 1 93.25 101 GLU B C 1
ATOM 1956 O O . GLU B 1 101 ? 12.383 -13.711 -15.047 1 93.25 101 GLU B O 1
ATOM 1961 N N . GLY B 1 102 ? 10.336 -13.148 -14.359 1 92.75 102 GLY B N 1
ATOM 1962 C CA . GLY B 1 102 ? 10.312 -14.203 -13.359 1 92.75 102 GLY B CA 1
ATOM 1963 C C . GLY B 1 102 ? 10.961 -13.797 -12.055 1 92.75 102 GLY B C 1
ATOM 1964 O O . GLY B 1 102 ? 11.242 -14.648 -11.203 1 92.75 102 GLY B O 1
ATOM 1965 N N . ARG B 1 103 ? 11.203 -12.586 -11.906 1 95.31 103 ARG B N 1
ATOM 1966 C CA . ARG B 1 103 ? 11.758 -12.094 -10.648 1 95.31 103 ARG B CA 1
ATOM 1967 C C . ARG B 1 103 ? 10.648 -11.742 -9.656 1 95.31 103 ARG B C 1
ATOM 1969 O O . ARG B 1 103 ? 9.539 -11.406 -10.062 1 95.31 103 ARG B O 1
ATOM 1976 N N . LEU B 1 104 ? 10.984 -11.844 -8.367 1 97.31 104 LEU B N 1
ATOM 1977 C CA . LEU B 1 104 ? 10.078 -11.367 -7.336 1 97.31 104 LEU B CA 1
ATOM 1978 C C . LEU B 1 104 ? 10.336 -9.898 -7.02 1 97.31 104 LEU B C 1
ATOM 1980 O O . LEU B 1 104 ? 11.484 -9.508 -6.789 1 97.31 104 LEU B O 1
ATOM 1984 N N . VAL B 1 105 ? 9.266 -9.195 -7.023 1 98.12 105 VAL B N 1
ATOM 1985 C CA . VAL B 1 105 ? 9.352 -7.75 -6.832 1 98.12 105 VAL B CA 1
ATOM 1986 C C . VAL B 1 105 ? 8.617 -7.352 -5.559 1 98.12 105 VAL B C 1
ATOM 1988 O O . VAL B 1 105 ? 7.582 -7.93 -5.227 1 98.12 105 VAL B O 1
ATOM 1991 N N . LEU B 1 106 ? 9.195 -6.43 -4.824 1 98.62 106 LEU B N 1
ATOM 1992 C CA . LEU B 1 106 ? 8.547 -5.777 -3.688 1 98.62 106 LEU B CA 1
ATOM 1993 C C . LEU B 1 106 ? 8.43 -4.273 -3.92 1 98.62 106 LEU B C 1
ATOM 1995 O O . LEU B 1 106 ? 9.422 -3.609 -4.227 1 98.62 106 LEU B O 1
ATOM 1999 N N . GLU B 1 107 ? 7.148 -3.748 -3.76 1 98.75 107 GLU B N 1
ATOM 2000 C CA . GLU B 1 107 ? 6.922 -2.322 -3.971 1 98.75 107 GLU B CA 1
ATOM 2001 C C . GLU B 1 107 ? 6.109 -1.72 -2.828 1 98.75 107 GLU B C 1
ATOM 2003 O O . GLU B 1 107 ? 5.293 -2.406 -2.209 1 98.75 107 GLU B O 1
ATOM 2008 N N . SER B 1 108 ? 6.387 -0.52 -2.508 1 98.69 108 SER B N 1
ATOM 2009 C CA . SER B 1 108 ? 5.605 0.31 -1.595 1 98.69 108 SER B CA 1
ATOM 2010 C C . SER B 1 108 ? 5.328 1.683 -2.197 1 98.69 108 SER B C 1
ATOM 2012 O O . SER B 1 108 ? 6.207 2.285 -2.818 1 98.69 108 SER B O 1
ATOM 2014 N N . ASP B 1 109 ? 4.105 2.178 -2.025 1 98.38 109 ASP B N 1
ATOM 2015 C CA . ASP B 1 109 ? 3.658 3.449 -2.584 1 98.38 109 ASP B CA 1
ATOM 2016 C C . ASP B 1 109 ? 3.254 4.422 -1.48 1 98.38 109 ASP B C 1
ATOM 2018 O O . ASP B 1 109 ? 2.645 4.023 -0.486 1 98.38 109 ASP B O 1
ATOM 2022 N N . PHE B 1 110 ? 3.596 5.621 -1.728 1 97.88 110 PHE B N 1
ATOM 2023 C CA . PHE B 1 110 ? 3.176 6.66 -0.791 1 97.88 110 PHE B CA 1
ATOM 2024 C C . PHE B 1 110 ? 2.648 7.879 -1.534 1 97.88 110 PHE B C 1
ATOM 2026 O O . PHE B 1 110 ? 3.406 8.578 -2.211 1 97.88 110 PHE B O 1
ATOM 2033 N N . ASP B 1 111 ? 1.335 8.094 -1.404 1 97 111 ASP B N 1
ATOM 2034 C CA . ASP B 1 111 ? 0.668 9.266 -1.964 1 97 111 ASP B CA 1
ATOM 2035 C C . ASP B 1 111 ? 0.604 10.398 -0.9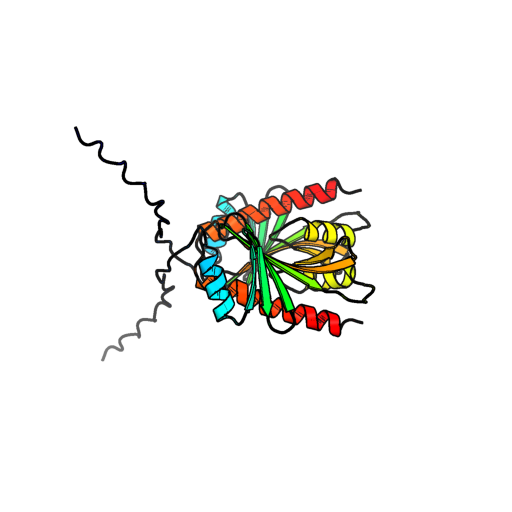43 1 97 111 ASP B C 1
ATOM 2037 O O . ASP B 1 111 ? 0.077 10.227 0.157 1 97 111 ASP B O 1
ATOM 2041 N N . TYR B 1 112 ? 1.11 11.492 -1.297 1 94.94 112 TYR B N 1
ATOM 2042 C CA . TYR B 1 112 ? 1.047 12.586 -0.341 1 94.94 112 TYR B CA 1
ATOM 2043 C C . TYR B 1 112 ? 0.434 13.828 -0.978 1 94.94 112 TYR B C 1
ATOM 2045 O O . TYR B 1 112 ? 0.749 14.961 -0.585 1 94.94 112 TYR B O 1
ATOM 2053 N N . SER B 1 113 ? -0.471 13.625 -1.954 1 92.81 113 SER B N 1
ATOM 2054 C CA . SER B 1 113 ? -1.176 14.703 -2.637 1 92.81 113 SER B CA 1
ATOM 2055 C C . SER B 1 113 ? -2.061 15.484 -1.672 1 92.81 113 SER B C 1
ATOM 2057 O O . SER B 1 113 ? -2.355 16.656 -1.903 1 92.81 113 SER B O 1
ATOM 2059 N N . GLY B 1 114 ? -2.467 14.836 -0.593 1 91.56 114 GLY B N 1
ATOM 2060 C CA . GLY B 1 114 ? -3.299 15.5 0.397 1 91.56 114 GLY B CA 1
ATOM 2061 C C . GLY B 1 114 ? -2.498 16.266 1.434 1 91.56 114 GLY B C 1
ATOM 2062 O O . GLY B 1 114 ? -3.066 16.844 2.365 1 91.56 114 GLY B O 1
ATOM 2063 N N . GLY B 1 115 ? -1.208 16.234 1.285 1 92.69 115 GLY B N 1
ATOM 2064 C CA . GLY B 1 115 ? -0.32 16.844 2.256 1 92.69 115 GLY B CA 1
ATOM 2065 C C . GLY B 1 115 ? 0.407 15.836 3.127 1 92.69 115 GLY B C 1
ATOM 2066 O O . GLY B 1 115 ? -0.169 14.828 3.527 1 92.69 115 GLY B O 1
ATOM 2067 N N . VAL B 1 116 ? 1.711 16.219 3.328 1 93.56 116 VAL B N 1
ATOM 2068 C CA . VAL B 1 116 ? 2.508 15.266 4.094 1 93.56 116 VAL B CA 1
ATOM 2069 C C . VAL B 1 116 ? 3.51 16.016 4.969 1 93.56 116 VAL B C 1
ATOM 2071 O O . VAL B 1 116 ? 4.055 17.047 4.559 1 93.56 116 VAL B O 1
ATOM 2074 N N . SER B 1 117 ? 3.693 15.523 6.141 1 92.62 117 SER B N 1
ATOM 2075 C CA . SER B 1 117 ? 4.762 16.031 6.992 1 92.62 117 SER B CA 1
ATOM 2076 C C . SER B 1 117 ? 6.09 15.344 6.691 1 92.62 117 SER B C 1
ATOM 2078 O O . SER B 1 117 ? 6.109 14.242 6.148 1 92.62 117 SER B O 1
ATOM 2080 N N . GLU B 1 118 ? 7.137 16 7.027 1 93.12 118 GLU B N 1
ATOM 2081 C CA . GLU B 1 118 ? 8.445 15.383 6.875 1 93.12 118 GLU B CA 1
ATOM 2082 C C . GLU B 1 118 ? 8.547 14.094 7.684 1 93.12 118 GLU B C 1
ATOM 2084 O O . GLU B 1 118 ? 9.141 13.109 7.227 1 93.12 118 GLU B O 1
ATOM 2089 N N . GLU B 1 119 ? 7.941 14.086 8.836 1 94.06 119 GLU B N 1
ATOM 2090 C CA . GLU B 1 119 ? 7.949 12.906 9.695 1 94.06 119 GLU B CA 1
ATOM 2091 C C . GLU B 1 119 ? 7.234 11.734 9.031 1 94.06 119 GLU B C 1
ATOM 2093 O O . GLU B 1 119 ? 7.691 10.594 9.109 1 94.06 119 GLU B O 1
ATOM 2098 N N . ALA B 1 120 ? 6.152 12.047 8.383 1 95.06 120 ALA B N 1
ATOM 2099 C CA . ALA B 1 120 ? 5.406 11 7.691 1 95.06 120 ALA B CA 1
ATOM 2100 C C . ALA B 1 120 ? 6.227 10.398 6.555 1 95.06 120 ALA B C 1
ATOM 2102 O O . ALA B 1 120 ? 6.184 9.188 6.316 1 95.06 120 ALA B O 1
ATOM 2103 N N . ILE B 1 121 ? 7 11.234 5.883 1 96.81 121 ILE B N 1
ATOM 2104 C CA . ILE B 1 121 ? 7.859 10.75 4.809 1 96.81 121 ILE B CA 1
ATOM 2105 C C . ILE B 1 121 ? 8.938 9.836 5.383 1 96.81 121 ILE B C 1
ATOM 2107 O O . ILE B 1 121 ? 9.172 8.742 4.867 1 96.81 121 ILE B O 1
ATOM 2111 N N . LYS B 1 122 ? 9.523 10.273 6.426 1 96.56 122 LYS B N 1
ATOM 2112 C CA . LYS B 1 122 ? 10.57 9.492 7.07 1 96.56 122 LYS B CA 1
ATOM 2113 C C . LYS B 1 122 ? 10.039 8.133 7.52 1 96.56 122 LYS B C 1
ATOM 2115 O O . LYS B 1 122 ? 10.711 7.109 7.336 1 96.56 122 LYS B O 1
ATOM 2120 N N . GLU B 1 123 ? 8.867 8.125 8.109 1 95.75 123 GLU B N 1
ATOM 2121 C CA . GLU B 1 123 ? 8.25 6.883 8.562 1 95.75 123 GLU B CA 1
ATOM 2122 C C . GLU B 1 123 ? 8.031 5.918 7.402 1 95.75 123 GLU B C 1
ATOM 2124 O O . GLU B 1 123 ? 8.258 4.715 7.535 1 95.75 123 GLU B O 1
ATOM 2129 N N . PHE B 1 124 ? 7.605 6.469 6.293 1 97.5 124 PHE B N 1
ATOM 2130 C CA . PHE B 1 124 ? 7.398 5.645 5.109 1 97.5 124 PHE B CA 1
ATOM 2131 C C . PHE B 1 124 ? 8.711 5.016 4.652 1 97.5 124 PHE B C 1
ATOM 2133 O O . PHE B 1 124 ? 8.766 3.811 4.387 1 97.5 124 PHE B O 1
ATOM 2140 N N . LEU B 1 125 ? 9.781 5.816 4.566 1 98 125 LEU B N 1
ATOM 2141 C CA . LEU B 1 125 ? 11.086 5.34 4.117 1 98 125 LEU B CA 1
ATOM 2142 C C . LEU B 1 125 ? 11.625 4.27 5.059 1 98 125 LEU B C 1
ATOM 2144 O O . LEU B 1 125 ? 12.141 3.242 4.609 1 98 125 LEU B O 1
ATOM 2148 N N . GLN B 1 126 ? 11.469 4.449 6.34 1 97.25 126 GLN B N 1
ATOM 2149 C CA . GLN B 1 126 ? 11.914 3.492 7.344 1 97.25 126 GLN B CA 1
ATOM 2150 C C . GLN B 1 126 ? 11.117 2.191 7.254 1 97.25 126 GLN B C 1
ATOM 2152 O O . GLN B 1 126 ? 11.688 1.104 7.387 1 97.25 126 GLN B O 1
ATOM 2157 N N . LYS B 1 127 ? 9.867 2.342 7.098 1 97.56 127 LYS B N 1
ATOM 2158 C CA . LYS B 1 127 ? 9.016 1.163 6.996 1 97.56 127 LYS B CA 1
ATOM 2159 C C . LYS B 1 127 ? 9.43 0.287 5.816 1 97.56 127 LYS B C 1
ATOM 2161 O O . LYS B 1 127 ? 9.461 -0.94 5.93 1 97.56 127 LYS B O 1
ATOM 2166 N N . PHE B 1 128 ? 9.781 0.902 4.723 1 97.88 128 PHE B N 1
ATOM 2167 C CA . PHE B 1 128 ? 10.188 0.103 3.57 1 97.88 128 PHE B CA 1
ATOM 2168 C C . PHE B 1 128 ? 11.492 -0.634 3.855 1 97.88 128 PHE B C 1
ATOM 2170 O O . PHE B 1 128 ? 11.68 -1.765 3.404 1 97.88 128 PHE B O 1
ATOM 2177 N N . GLN B 1 129 ? 12.383 -0.011 4.578 1 96.69 129 GLN B N 1
ATOM 2178 C CA . GLN B 1 129 ? 13.617 -0.694 4.969 1 96.69 129 GLN B CA 1
ATOM 2179 C C . GLN B 1 129 ? 13.312 -1.988 5.719 1 96.69 129 GLN B C 1
ATOM 2181 O O . GLN B 1 129 ? 13.898 -3.033 5.426 1 96.69 129 GLN B O 1
ATOM 2186 N N . ILE B 1 130 ? 12.422 -1.858 6.594 1 96.81 130 ILE B N 1
ATOM 2187 C CA . ILE B 1 130 ? 12.039 -3.006 7.406 1 96.81 130 ILE B CA 1
ATOM 2188 C C . ILE B 1 130 ? 11.375 -4.066 6.527 1 96.81 130 ILE B C 1
ATOM 2190 O O . ILE B 1 130 ? 11.727 -5.246 6.605 1 96.81 130 ILE B O 1
ATOM 2194 N N . LEU B 1 131 ? 10.469 -3.678 5.672 1 98 131 LEU B N 1
ATOM 2195 C CA . LEU B 1 131 ? 9.75 -4.594 4.789 1 98 131 LEU B CA 1
ATOM 2196 C C . LEU B 1 131 ? 10.719 -5.301 3.846 1 98 131 LEU B C 1
ATOM 2198 O O . LEU B 1 131 ? 10.609 -6.512 3.631 1 98 131 LEU B O 1
ATOM 2202 N N . ASN B 1 132 ? 11.648 -4.531 3.297 1 97.44 132 ASN B N 1
ATOM 2203 C CA . ASN B 1 132 ? 12.633 -5.098 2.389 1 97.44 132 ASN B CA 1
ATOM 2204 C C . ASN B 1 132 ? 13.484 -6.16 3.078 1 97.44 132 ASN B C 1
ATOM 2206 O O . ASN B 1 132 ? 13.742 -7.223 2.506 1 97.44 132 ASN B O 1
ATOM 2210 N N . SER B 1 133 ? 13.906 -5.871 4.242 1 96 133 SER B N 1
ATOM 2211 C CA . SER B 1 133 ? 14.695 -6.82 5.027 1 96 133 SER B CA 1
ATOM 2212 C C . SER B 1 133 ? 13.883 -8.062 5.359 1 96 133 SER B C 1
ATOM 2214 O O . SER B 1 133 ? 14.375 -9.188 5.234 1 96 133 SER B O 1
ATOM 2216 N N . GLN B 1 134 ? 12.672 -7.922 5.742 1 96.94 134 GLN B N 1
ATOM 2217 C CA . GLN B 1 134 ? 11.805 -9.047 6.07 1 96.94 134 GLN B CA 1
ATOM 2218 C C . GLN B 1 134 ? 11.516 -9.898 4.84 1 96.94 134 GLN B C 1
ATOM 2220 O O . GLN B 1 134 ? 11.438 -11.125 4.93 1 96.94 134 GLN B O 1
ATOM 2225 N N . PHE B 1 135 ? 11.367 -9.234 3.758 1 97.5 135 PHE B N 1
ATOM 2226 C CA . PHE B 1 135 ? 11.117 -9.961 2.52 1 97.5 135 PHE B CA 1
ATOM 2227 C C . PHE B 1 135 ? 12.32 -10.82 2.152 1 97.5 135 PHE B C 1
ATOM 2229 O O . PHE B 1 135 ? 12.172 -11.977 1.761 1 97.5 135 PHE B O 1
ATOM 2236 N N . SER B 1 136 ? 13.484 -10.25 2.248 1 94.69 136 SER B N 1
ATOM 2237 C CA . SER B 1 136 ? 14.711 -10.992 2.004 1 94.69 136 SER B CA 1
ATOM 2238 C C . SER B 1 136 ? 14.812 -12.211 2.912 1 94.69 136 SER B C 1
ATOM 2240 O O . SER B 1 136 ? 15.172 -13.305 2.463 1 94.69 136 SER B O 1
ATOM 2242 N N . THR B 1 137 ? 14.469 -12.031 4.16 1 94.44 137 THR B N 1
ATOM 2243 C CA . THR B 1 137 ? 14.492 -13.125 5.129 1 94.44 137 THR B CA 1
ATOM 2244 C C . THR B 1 137 ? 13.5 -14.211 4.746 1 94.44 137 THR B C 1
ATOM 2246 O O . THR B 1 137 ? 13.805 -15.406 4.84 1 94.44 137 THR B O 1
ATOM 2249 N N . LEU B 1 138 ? 12.328 -13.773 4.336 1 93.75 138 LEU B N 1
ATOM 2250 C CA . LEU B 1 138 ? 11.32 -14.719 3.873 1 93.75 138 LEU B CA 1
ATOM 2251 C C . LEU B 1 138 ? 11.859 -15.57 2.725 1 93.75 138 LEU B C 1
ATOM 2253 O O . LEU B 1 138 ? 11.656 -16.781 2.701 1 93.75 138 LEU B O 1
ATOM 2257 N N . LEU B 1 139 ? 12.57 -14.969 1.815 1 93.19 139 LEU B N 1
ATOM 2258 C CA . LEU B 1 139 ? 13.07 -15.664 0.635 1 93.19 139 LEU B CA 1
ATOM 2259 C C . LEU B 1 139 ? 14.188 -16.625 1.006 1 93.19 139 LEU B C 1
ATOM 2261 O O . LEU B 1 139 ? 14.375 -17.656 0.347 1 93.19 139 LEU B O 1
ATOM 2265 N N . ILE B 1 140 ? 14.883 -16.359 2.043 1 90.31 140 ILE B N 1
ATOM 2266 C CA . ILE B 1 140 ? 15.961 -17.219 2.5 1 90.31 140 ILE B CA 1
ATOM 2267 C C . ILE B 1 140 ? 15.383 -18.438 3.229 1 90.31 140 ILE B C 1
ATOM 2269 O O . ILE B 1 140 ? 15.844 -19.562 3.037 1 90.31 140 ILE B O 1
ATOM 2273 N N . LEU B 1 141 ? 14.273 -18.219 3.906 1 88.5 141 LEU B N 1
ATOM 2274 C CA . LEU B 1 141 ? 13.719 -19.25 4.785 1 88.5 141 LEU B CA 1
ATOM 2275 C C . LEU B 1 141 ? 12.703 -20.109 4.047 1 88.5 141 LEU B C 1
ATOM 2277 O O . LEU B 1 141 ? 12.414 -21.234 4.465 1 88.5 141 LEU B O 1
ATOM 2281 N N . ALA B 1 142 ? 12.156 -19.578 3.092 1 84.25 142 ALA B N 1
ATOM 2282 C CA . ALA B 1 142 ? 11.125 -20.312 2.359 1 84.25 142 ALA B CA 1
ATOM 2283 C C . ALA B 1 142 ? 11.695 -21.578 1.723 1 84.25 142 ALA B C 1
ATOM 2285 O O . ALA B 1 142 ? 12.852 -21.594 1.297 1 84.25 142 ALA B O 1
ATOM 2286 N N . GLU B 1 143 ? 10.93 -22.656 1.753 1 74.44 143 GLU B N 1
ATOM 2287 C CA . GLU B 1 143 ? 11.336 -23.938 1.187 1 74.44 143 GLU B CA 1
ATOM 2288 C C . GLU B 1 143 ? 10.992 -24.016 -0.297 1 74.44 143 GLU B C 1
ATOM 2290 O O . GLU B 1 143 ? 10.031 -23.406 -0.752 1 74.44 143 GLU B O 1
#